Protein AF-A0A4S5CK44-F1 (afdb_monomer_lite)

Sequence (228 aa):
MVRRFVGKYRSWPLFVYGRSCSHSESSSRVWGRQYLRHASSCKPDPCAIAIQGGFQWKRGGVMDPRQIMLNRIDELVAKGDKMIINVWGSEDGLQNGFCYSVGLTSLGLPELFISGNADPRIQCALIESVAAMYQEKGVSLGIHEGLLANGLRMELVEVDCADHKIRNEYIILAMDYYQGHAIPGCIRLVQLRWPDTQGRLPDEPGYDMADKQDLLPSSAQTKSMQFH

Radius of gyration: 19.37 Å; chains: 1; bounding box: 61×55×42 Å

Organism: Aeromonas veronii (NCBI:txid654)

Secondary structure (DSSP, 8-state):
--------------------------------S-HHHHTTSPPPPS------S-----SS-PPPHHHHHHHHHHHHHTTT--EEEEEPPPTTSSS--EEEEESGGGGTS-EEEEESSS-HHHHHHHHHHHHHHHHHH----EEES-SSTT---EEEEEE-TT-HHIIIIISHHHHHHHHHTT--SPPPEEEEE---TTS--TTSTT--GGG---PPPBHHHHHHHS--

Foldseek 3Di:
DDDDDDDPDPDDPFWWWWDDDDDDDDDDDDDDDDDVPPPPPDDDDPDGDTPDPDDDDDDDDDDDPLVVVLVVQVVQLVVVHWTKGWAPADPVNPGWIKIKIANVVSVVHAIEIETFDPDVVVRVLLSVLQSVCCVVPNDDFAWDFPSDVVGWIKGKFKADLVDPCCCVPPCVSNNVSCVVVVVDDRGTYIYIFGADPVNHTQPGPPGDCNRDGDDGHGPVVVVVPVPD

pLDDT: mean 72.71, std 27.29, range [22.16, 98.25]

Structure (mmCIF, N/CA/C/O backbone):
data_AF-A0A4S5CK44-F1
#
_entry.id   AF-A0A4S5CK44-F1
#
loop_
_atom_site.group_PDB
_atom_site.id
_atom_site.type_symbol
_atom_site.label_atom_id
_atom_site.label_alt_id
_atom_site.label_comp_id
_atom_site.label_asym_id
_atom_site.label_entity_id
_atom_site.label_seq_id
_atom_site.pdbx_PDB_ins_code
_atom_site.Cartn_x
_atom_site.Cartn_y
_atom_site.Cartn_z
_atom_site.occupancy
_atom_site.B_iso_or_equiv
_atom_site.auth_seq_id
_atom_site.auth_comp_id
_atom_site.auth_asym_id
_atom_site.auth_atom_id
_atom_site.pdbx_PDB_model_num
ATOM 1 N N . MET A 1 1 ? 42.569 -14.661 9.998 1.00 31.94 1 MET A N 1
ATOM 2 C CA . MET A 1 1 ? 41.797 -15.250 8.882 1.00 31.94 1 MET A CA 1
ATOM 3 C C . MET A 1 1 ? 40.432 -14.561 8.849 1.00 31.94 1 MET A C 1
ATOM 5 O O . MET A 1 1 ? 39.544 -14.947 9.590 1.00 31.94 1 MET A O 1
ATOM 9 N N . VAL A 1 2 ? 40.304 -13.460 8.099 1.00 23.33 2 VAL A N 1
ATOM 10 C CA . VAL A 1 2 ? 39.085 -12.628 8.049 1.00 23.33 2 VAL A CA 1
ATOM 11 C C . VAL A 1 2 ? 38.330 -12.973 6.769 1.00 23.33 2 VAL A C 1
ATOM 13 O O . VAL A 1 2 ? 38.835 -12.739 5.672 1.00 23.33 2 VAL A O 1
ATOM 16 N N . ARG A 1 3 ? 37.144 -13.578 6.896 1.00 22.16 3 ARG A N 1
ATOM 17 C CA . ARG A 1 3 ? 36.259 -13.858 5.758 1.00 22.16 3 ARG A CA 1
ATOM 18 C C . ARG A 1 3 ? 35.525 -12.572 5.370 1.00 22.16 3 ARG A C 1
ATOM 20 O O . ARG A 1 3 ? 34.730 -12.055 6.146 1.00 22.16 3 ARG A O 1
ATOM 27 N N . ARG A 1 4 ? 35.793 -12.066 4.162 1.00 23.86 4 ARG A N 1
ATOM 28 C CA . ARG A 1 4 ? 34.976 -11.043 3.492 1.00 23.86 4 ARG A CA 1
ATOM 29 C C . ARG A 1 4 ? 33.651 -11.676 3.060 1.00 23.86 4 ARG A C 1
ATOM 31 O O . ARG A 1 4 ? 33.656 -12.553 2.201 1.00 23.86 4 ARG A O 1
ATOM 38 N N . PHE A 1 5 ? 32.534 -11.209 3.611 1.00 23.73 5 PHE A N 1
ATOM 39 C CA . PHE A 1 5 ? 31.218 -11.390 2.998 1.00 23.73 5 PHE A CA 1
ATOM 40 C C . PHE A 1 5 ? 31.026 -10.291 1.949 1.00 23.73 5 PHE A C 1
ATOM 42 O O . PHE A 1 5 ? 30.937 -9.113 2.282 1.00 23.73 5 PHE A O 1
ATOM 49 N N . VAL A 1 6 ? 31.006 -10.675 0.673 1.00 26.47 6 VAL A N 1
ATOM 50 C CA . VAL A 1 6 ? 30.628 -9.796 -0.440 1.00 26.47 6 VAL A CA 1
ATOM 51 C C . VAL A 1 6 ? 29.166 -10.092 -0.758 1.00 26.47 6 VAL A C 1
ATOM 53 O O . VAL A 1 6 ? 28.861 -10.988 -1.541 1.00 26.47 6 VAL A O 1
ATOM 56 N N . GLY A 1 7 ? 28.253 -9.376 -0.103 1.00 24.98 7 GLY A N 1
ATOM 57 C CA . GLY A 1 7 ? 26.842 -9.356 -0.482 1.00 24.98 7 GLY A CA 1
ATOM 58 C C . GLY A 1 7 ? 26.646 -8.389 -1.645 1.00 24.98 7 GLY A C 1
ATOM 59 O O . GLY A 1 7 ? 26.825 -7.184 -1.482 1.00 24.98 7 GLY A O 1
ATOM 60 N N . LYS A 1 8 ? 26.307 -8.906 -2.829 1.00 24.98 8 LYS A N 1
ATOM 61 C CA . LYS A 1 8 ? 25.862 -8.094 -3.969 1.00 24.98 8 LYS A CA 1
ATOM 62 C C . LYS A 1 8 ? 24.446 -7.583 -3.681 1.00 24.98 8 LYS A C 1
ATOM 64 O O . LYS A 1 8 ? 23.480 -8.268 -3.997 1.00 24.98 8 LYS A O 1
ATOM 69 N N . TYR A 1 9 ? 24.316 -6.396 -3.097 1.00 28.52 9 TYR A N 1
ATOM 70 C CA . TYR A 1 9 ? 23.040 -5.680 -3.085 1.00 28.52 9 TYR A CA 1
ATOM 71 C C . TYR A 1 9 ? 22.796 -5.099 -4.481 1.00 28.52 9 TYR A C 1
ATOM 73 O O . TYR A 1 9 ? 23.584 -4.286 -4.965 1.00 28.52 9 TYR A O 1
ATOM 81 N N . ARG A 1 10 ? 21.726 -5.536 -5.154 1.00 29.06 10 ARG A N 1
ATOM 82 C CA . ARG A 1 10 ? 21.192 -4.828 -6.324 1.00 29.06 10 ARG A CA 1
ATOM 83 C C . ARG A 1 10 ? 20.523 -3.556 -5.803 1.00 29.06 10 ARG A C 1
ATOM 85 O O . ARG A 1 10 ? 19.447 -3.619 -5.223 1.00 29.06 10 ARG A O 1
ATOM 92 N N . SER A 1 11 ? 21.207 -2.425 -5.935 1.00 28.41 11 SER A N 1
ATOM 93 C CA . SER A 1 11 ? 20.671 -1.109 -5.598 1.00 28.41 11 SER A CA 1
ATOM 94 C C . SER A 1 11 ? 19.583 -0.733 -6.603 1.00 28.41 11 SER A C 1
ATOM 96 O O . SER A 1 11 ? 19.886 -0.483 -7.770 1.00 28.41 11 SER A O 1
ATOM 98 N N . TRP A 1 12 ? 18.334 -0.696 -6.154 1.00 29.41 12 TRP A N 1
ATOM 99 C CA . TRP A 1 12 ? 17.256 -0.035 -6.881 1.00 29.41 12 TRP A CA 1
ATOM 100 C C . TRP A 1 12 ? 17.442 1.480 -6.754 1.00 29.41 12 TRP A C 1
ATOM 102 O O . TRP A 1 12 ? 17.684 1.958 -5.641 1.00 29.41 12 TRP A O 1
ATOM 112 N N . PRO A 1 13 ? 17.352 2.260 -7.840 1.00 28.28 13 PRO A N 1
ATOM 113 C CA . PRO A 1 13 ? 17.244 3.700 -7.708 1.00 28.28 13 PRO A CA 1
ATOM 114 C C . PRO A 1 13 ? 15.860 4.023 -7.126 1.00 28.28 13 PRO A C 1
ATOM 116 O O . PRO A 1 13 ? 14.838 3.920 -7.798 1.00 28.28 13 PRO A O 1
ATOM 119 N N . LEU A 1 14 ? 15.827 4.358 -5.838 1.00 33.69 14 LEU A N 1
ATOM 120 C CA . LEU A 1 14 ? 14.619 4.793 -5.148 1.00 33.69 14 LEU A CA 1
ATOM 121 C C . LEU A 1 14 ? 14.358 6.266 -5.495 1.00 33.69 14 LEU A C 1
ATOM 123 O O . LEU A 1 14 ? 15.096 7.148 -5.061 1.00 33.69 14 LEU A O 1
ATOM 127 N N . PHE A 1 15 ? 13.305 6.527 -6.266 1.00 35.22 15 PHE A N 1
ATOM 128 C CA . PHE A 1 15 ? 12.840 7.878 -6.578 1.00 35.22 15 PHE A CA 1
ATOM 129 C C . PHE A 1 15 ? 11.583 8.184 -5.767 1.00 35.22 15 PHE A C 1
ATOM 131 O O . PHE A 1 15 ? 10.501 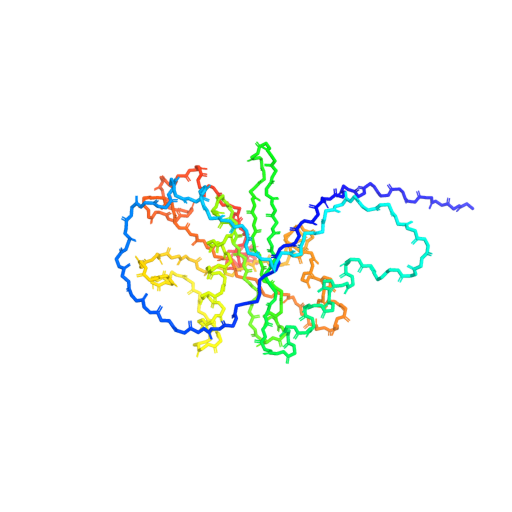7.717 -6.104 1.00 35.22 15 PHE A O 1
ATOM 138 N N . VAL A 1 16 ? 11.720 8.972 -4.702 1.00 36.28 16 VAL A N 1
ATOM 139 C CA . VAL A 1 16 ? 10.607 9.311 -3.804 1.00 36.28 16 VAL A CA 1
ATOM 140 C C . VAL A 1 16 ? 10.038 10.674 -4.164 1.00 36.28 16 VAL A C 1
ATOM 142 O O . VAL A 1 16 ? 10.758 11.658 -4.085 1.00 36.28 16 VAL A O 1
ATOM 145 N N . TYR A 1 17 ? 8.750 10.738 -4.498 1.00 34.56 17 TYR A N 1
ATOM 146 C CA . TYR A 1 17 ? 7.992 11.986 -4.610 1.00 34.56 17 TYR A CA 1
ATOM 147 C C . TYR A 1 17 ? 6.942 12.010 -3.498 1.00 34.56 17 TYR A C 1
ATOM 149 O O . TYR A 1 17 ? 6.021 11.202 -3.513 1.00 34.56 17 TYR A O 1
ATOM 157 N N . GLY A 1 18 ? 7.078 12.925 -2.536 1.00 30.38 18 GLY A N 1
ATOM 158 C CA . GLY A 1 18 ? 6.077 13.147 -1.490 1.00 30.38 18 GLY A CA 1
ATOM 159 C C . GLY A 1 18 ? 5.287 14.427 -1.750 1.00 30.38 18 GLY A C 1
ATOM 160 O O . GLY A 1 18 ? 5.876 15.459 -2.068 1.00 30.38 18 GLY A O 1
ATOM 161 N N . ARG A 1 19 ? 3.963 14.378 -1.586 1.00 31.08 19 ARG A N 1
ATOM 162 C CA . ARG A 1 19 ? 3.082 15.555 -1.564 1.00 31.08 19 ARG A CA 1
ATOM 163 C C . ARG A 1 19 ? 2.466 15.664 -0.171 1.00 31.08 19 ARG A C 1
ATOM 165 O O . ARG A 1 19 ? 2.019 14.661 0.361 1.00 31.08 19 ARG A O 1
ATOM 172 N N . SER A 1 20 ? 2.414 16.868 0.395 1.00 30.86 20 SER A N 1
ATOM 173 C CA . SER A 1 20 ? 1.499 17.190 1.496 1.00 30.86 20 SER A CA 1
ATOM 174 C C . SER A 1 20 ? 0.391 18.076 0.933 1.00 30.86 20 SER A C 1
ATOM 176 O O . SER A 1 20 ? 0.680 19.172 0.448 1.00 30.86 20 SER A O 1
ATOM 178 N N . CYS A 1 21 ? -0.858 17.617 0.951 1.00 29.75 21 CYS A N 1
ATOM 179 C CA . CYS A 1 21 ? -2.008 18.414 0.525 1.00 29.75 21 CYS A CA 1
ATOM 180 C C . CYS A 1 21 ? -2.749 18.961 1.751 1.00 29.75 21 CYS A C 1
ATOM 182 O O . CYS A 1 21 ? -3.529 18.248 2.372 1.00 29.75 21 CYS A O 1
ATOM 184 N N . SER A 1 22 ? -2.558 20.242 2.075 1.00 28.80 22 SER A N 1
ATOM 185 C CA . SER A 1 22 ? -3.484 20.964 2.955 1.00 28.80 22 SER A CA 1
ATOM 186 C C . SER A 1 22 ? -4.748 21.325 2.169 1.00 28.80 22 SER A C 1
ATOM 188 O O . SER A 1 22 ? -4.653 21.901 1.085 1.00 28.80 22 SER A O 1
ATOM 190 N N . HIS A 1 23 ? -5.917 20.965 2.699 1.00 28.42 23 HIS A N 1
ATOM 191 C CA . HIS A 1 23 ? -7.220 21.216 2.082 1.00 28.42 23 HIS A CA 1
ATOM 192 C C . HIS A 1 23 ? -7.523 22.719 1.960 1.00 28.42 23 HIS A C 1
ATOM 194 O O . HIS A 1 23 ? -7.421 23.458 2.937 1.00 28.42 23 HIS A O 1
ATOM 200 N N . SER A 1 24 ? -8.003 23.143 0.790 1.00 27.22 24 SER A N 1
ATOM 201 C CA . SER A 1 24 ? -8.953 24.252 0.679 1.00 27.22 24 SER A CA 1
ATOM 202 C C . SER A 1 24 ? -10.023 23.907 -0.359 1.00 27.22 24 SER A C 1
ATOM 204 O O . SER A 1 24 ? -9.734 23.414 -1.450 1.00 27.22 24 SER A O 1
ATOM 206 N N . GLU A 1 25 ? -11.283 24.104 0.027 1.00 29.69 25 GLU A N 1
ATOM 207 C CA . GLU A 1 25 ? -12.463 23.910 -0.811 1.00 29.69 25 GLU A CA 1
ATOM 208 C C . GLU A 1 25 ? -12.482 24.907 -1.978 1.00 29.69 25 GLU A C 1
ATOM 210 O O . GLU A 1 25 ? -12.246 26.099 -1.788 1.00 29.69 25 GLU A O 1
ATOM 215 N N . SER A 1 26 ? -12.854 24.452 -3.178 1.00 26.25 26 SER A N 1
ATOM 216 C CA . SER A 1 26 ? -13.992 25.024 -3.920 1.00 26.25 26 SER A CA 1
ATOM 217 C C . SER A 1 26 ? -14.145 24.457 -5.337 1.00 26.25 26 SER A C 1
ATOM 219 O O . SER A 1 26 ? -13.198 24.274 -6.095 1.00 26.25 26 SER A O 1
ATOM 221 N N . SER A 1 27 ? -15.419 24.331 -5.708 1.00 24.95 27 SER A N 1
ATOM 222 C CA . SER A 1 27 ? -15.998 24.320 -7.056 1.00 24.95 27 SER A CA 1
ATOM 223 C C . SER A 1 27 ? -16.038 23.008 -7.857 1.00 24.95 27 SER A C 1
ATOM 225 O O . SER A 1 27 ? -15.099 22.529 -8.485 1.00 24.95 27 SER A O 1
ATOM 227 N N . SER A 1 28 ? -17.267 22.503 -7.877 1.00 27.45 28 SER A N 1
ATOM 228 C CA . SER A 1 28 ? -17.916 21.648 -8.858 1.00 27.45 28 SER A CA 1
ATOM 229 C C . SER A 1 28 ? -17.731 22.102 -10.315 1.00 27.45 28 SER A C 1
ATOM 231 O O . SER A 1 28 ? -17.872 23.285 -10.619 1.00 27.45 28 SER A O 1
ATOM 233 N N . ARG A 1 29 ? -17.535 21.132 -11.228 1.00 23.83 29 ARG A N 1
ATOM 234 C CA . ARG A 1 29 ? -18.224 20.999 -12.536 1.00 23.83 29 ARG A CA 1
ATOM 235 C C . ARG A 1 29 ? -17.689 19.799 -13.338 1.00 23.83 29 ARG A C 1
ATOM 237 O O . ARG A 1 29 ? -16.515 19.739 -13.665 1.00 23.83 29 ARG A O 1
ATOM 244 N N . VAL A 1 30 ? -18.611 18.877 -13.637 1.00 35.31 30 VAL A N 1
ATOM 245 C CA . VAL A 1 30 ? -18.757 18.017 -14.833 1.00 35.31 30 VAL A CA 1
ATOM 246 C C . VAL A 1 30 ? -17.490 17.692 -15.633 1.00 35.31 30 VAL A C 1
ATOM 248 O O . VAL A 1 30 ? -17.192 18.452 -16.539 1.00 35.31 30 VAL A O 1
ATOM 251 N N . TRP A 1 31 ? -16.860 16.521 -15.448 1.00 27.03 31 TRP A N 1
ATOM 252 C CA . TRP A 1 31 ? -15.963 15.949 -16.474 1.00 27.03 31 TRP A CA 1
ATOM 253 C C . TRP A 1 31 ? -15.916 14.414 -16.432 1.00 27.03 31 TRP A C 1
ATOM 255 O O . TRP A 1 31 ? -15.308 13.813 -15.553 1.00 27.03 31 TRP A O 1
ATOM 265 N N . GLY A 1 32 ? -16.535 13.783 -17.433 1.00 25.67 32 GLY A N 1
ATOM 266 C CA . GLY A 1 32 ? -16.326 12.384 -17.802 1.00 25.67 32 GLY A CA 1
ATOM 267 C C . GLY A 1 32 ? -15.707 12.291 -19.203 1.00 25.67 32 GLY A C 1
ATOM 268 O O . GLY A 1 32 ? -16.073 13.062 -20.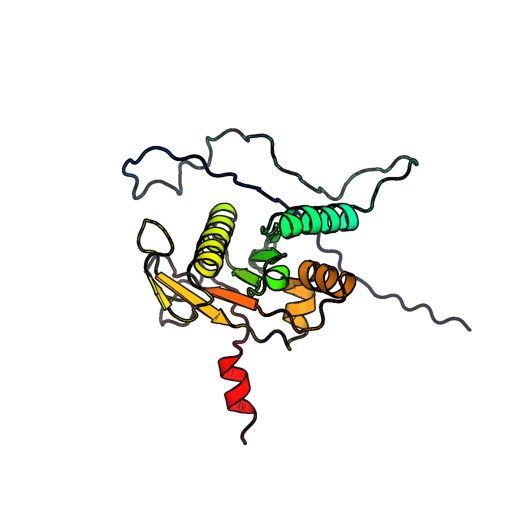085 1.00 25.67 32 GLY A O 1
ATOM 269 N N . ARG A 1 33 ? -14.811 11.308 -19.396 1.00 28.69 33 ARG A N 1
ATOM 270 C CA . ARG A 1 33 ? -14.219 10.807 -20.668 1.00 28.69 33 ARG A CA 1
ATOM 271 C C . ARG A 1 33 ? -12.977 11.473 -21.297 1.00 28.69 33 ARG A C 1
ATOM 273 O O . ARG A 1 33 ? -12.598 11.039 -22.379 1.00 28.69 33 ARG A O 1
ATOM 280 N N . GLN A 1 34 ? -12.265 12.413 -20.667 1.00 28.61 34 GLN A N 1
ATOM 281 C CA . GLN A 1 34 ? -11.152 13.111 -21.363 1.00 28.61 34 GLN A CA 1
ATOM 282 C C . GLN A 1 34 ? -9.749 13.063 -20.728 1.00 28.61 34 GLN A C 1
ATOM 284 O O . GLN A 1 34 ? -8.848 13.753 -21.205 1.00 28.61 34 GLN A O 1
ATOM 289 N N . TYR A 1 35 ? -9.499 12.226 -19.716 1.00 35.12 35 TYR A N 1
ATOM 290 C CA . TYR A 1 35 ? -8.221 12.290 -18.988 1.00 35.12 35 TYR A CA 1
ATOM 291 C C . TYR A 1 35 ? -7.010 11.668 -19.708 1.00 35.12 35 TYR A C 1
ATOM 293 O O . TYR A 1 35 ? -5.890 12.134 -19.518 1.00 35.12 35 TYR A O 1
ATOM 301 N N . LEU A 1 36 ? -7.202 10.704 -20.615 1.00 33.19 36 LEU A N 1
ATOM 302 C CA . LEU A 1 36 ? -6.075 10.022 -21.277 1.00 33.19 36 LEU A CA 1
ATOM 303 C C . LEU A 1 36 ? -5.367 10.851 -22.371 1.00 33.19 36 LEU A C 1
ATOM 305 O O . LEU A 1 36 ? -4.363 10.401 -22.909 1.00 33.19 36 LEU A O 1
ATOM 309 N N . ARG A 1 37 ? -5.848 12.059 -22.718 1.00 29.53 37 ARG A N 1
ATOM 310 C CA . ARG A 1 37 ? -5.217 12.905 -23.761 1.00 29.53 37 ARG A CA 1
ATOM 311 C C . ARG A 1 37 ? -4.825 14.320 -23.327 1.00 29.53 37 ARG A C 1
ATOM 313 O O . ARG A 1 37 ? -4.183 15.006 -24.111 1.00 29.53 37 ARG A O 1
ATOM 320 N N . HIS A 1 38 ? -5.190 14.768 -22.124 1.00 26.44 38 HIS A N 1
ATOM 321 C CA . HIS A 1 38 ? -4.972 16.160 -21.685 1.00 26.44 38 HIS A CA 1
ATOM 322 C C . HIS A 1 38 ? -3.872 16.340 -20.624 1.00 26.44 38 HIS A C 1
ATOM 324 O O . HIS A 1 38 ? -3.555 17.466 -20.254 1.00 26.44 38 HIS A O 1
ATOM 330 N N . ALA A 1 39 ? -3.242 15.259 -20.153 1.00 33.91 39 ALA A N 1
ATOM 331 C CA . ALA A 1 39 ? -2.189 15.338 -19.135 1.00 33.91 39 ALA A CA 1
ATOM 332 C C . ALA A 1 39 ? -0.842 15.902 -19.647 1.00 33.91 39 ALA A C 1
ATOM 334 O O . ALA A 1 39 ? 0.078 16.085 -18.856 1.00 33.91 39 ALA A O 1
ATOM 335 N N . SER A 1 40 ? -0.717 16.203 -20.944 1.00 32.03 40 SER A N 1
ATOM 336 C CA . SER A 1 40 ? 0.509 16.692 -21.590 1.00 32.03 40 SER A CA 1
ATOM 337 C C . SER A 1 40 ? 0.685 18.220 -21.581 1.00 32.03 40 SER A C 1
ATOM 339 O O . SER A 1 40 ? 1.705 18.699 -22.069 1.00 32.03 40 SER A O 1
ATOM 341 N N . SER A 1 41 ? -0.256 19.002 -21.029 1.00 28.52 41 SER A N 1
ATOM 342 C CA . SER A 1 41 ? -0.210 20.477 -21.111 1.00 28.52 41 SER A CA 1
ATOM 343 C C . SER A 1 41 ? -0.150 21.238 -19.779 1.00 28.52 41 SER A C 1
ATOM 345 O O . SER A 1 41 ? -0.172 22.469 -19.793 1.00 28.52 41 SER A O 1
ATOM 347 N N . CYS A 1 42 ? -0.049 20.570 -18.627 1.00 29.38 42 CYS A N 1
ATOM 348 C CA . CYS A 1 42 ? 0.090 21.261 -17.339 1.00 29.38 42 CYS A CA 1
ATOM 349 C C . CYS A 1 42 ? 1.570 21.411 -16.954 1.00 29.38 42 CYS A C 1
ATOM 351 O O . CYS A 1 42 ? 2.283 20.423 -16.789 1.00 29.38 42 CYS A O 1
ATOM 353 N N . LYS A 1 43 ? 2.027 22.664 -16.825 1.00 31.00 43 LYS A N 1
ATOM 354 C CA . LYS A 1 43 ? 3.372 23.019 -16.343 1.00 31.00 43 LYS A CA 1
ATOM 355 C C . LYS A 1 43 ? 3.600 22.491 -14.913 1.00 31.00 43 LYS A C 1
ATOM 357 O O . LYS A 1 43 ? 2.643 22.453 -14.1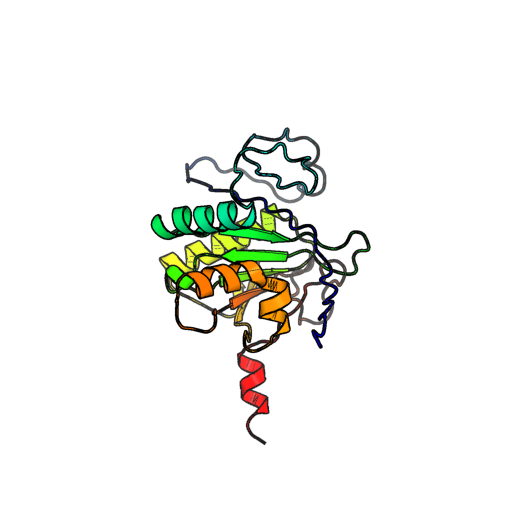41 1.00 31.00 43 LYS A O 1
ATOM 362 N N . PRO A 1 44 ? 4.839 22.115 -14.546 1.00 34.03 44 PRO A N 1
ATOM 363 C CA . PRO A 1 44 ? 5.140 21.593 -13.217 1.00 34.03 44 PRO A CA 1
ATOM 364 C C . PRO A 1 44 ? 5.092 22.708 -12.162 1.00 34.03 44 PRO A C 1
ATOM 366 O O . PRO A 1 44 ? 5.810 23.700 -12.280 1.00 34.03 44 PRO A O 1
ATOM 369 N N . ASP A 1 45 ? 4.267 22.523 -11.128 1.00 28.59 45 ASP A N 1
ATOM 370 C CA . ASP A 1 45 ? 4.303 23.318 -9.893 1.00 28.59 45 ASP A CA 1
ATOM 371 C C . ASP A 1 45 ? 5.433 22.822 -8.961 1.00 28.59 45 ASP A C 1
ATOM 373 O O . ASP A 1 45 ? 5.699 21.615 -8.895 1.00 28.59 45 ASP A O 1
ATOM 377 N N . PRO A 1 46 ? 6.117 23.713 -8.218 1.00 32.34 46 PRO A N 1
ATOM 378 C CA . PRO A 1 46 ? 7.395 23.414 -7.584 1.00 32.34 46 PRO A CA 1
ATOM 379 C C . PRO A 1 46 ? 7.216 22.894 -6.149 1.00 32.34 46 PRO A C 1
ATOM 381 O O . PRO A 1 46 ? 7.407 23.636 -5.195 1.00 32.34 46 PRO A O 1
ATOM 384 N N . CYS A 1 47 ? 6.874 21.618 -5.969 1.00 26.02 47 CYS A N 1
ATOM 385 C CA . CYS A 1 47 ? 7.043 20.911 -4.683 1.00 26.02 47 CYS A CA 1
ATOM 386 C C . CYS A 1 47 ? 7.323 19.415 -4.902 1.00 26.02 47 CYS A C 1
ATOM 388 O O . CYS A 1 47 ? 6.680 18.541 -4.329 1.00 26.02 47 CYS A O 1
ATOM 390 N N . ALA A 1 48 ? 8.291 19.127 -5.768 1.00 27.86 48 ALA A N 1
ATOM 391 C CA . ALA A 1 48 ? 8.833 17.794 -5.975 1.00 27.86 48 ALA A CA 1
ATOM 392 C C . ALA A 1 48 ? 10.242 17.726 -5.376 1.00 27.86 48 ALA A C 1
ATOM 394 O O . ALA A 1 48 ? 11.134 18.449 -5.818 1.00 27.86 48 ALA A O 1
ATOM 395 N N . ILE A 1 49 ? 10.462 16.847 -4.399 1.00 35.06 49 ILE A N 1
ATOM 396 C CA . ILE A 1 49 ? 11.818 16.407 -4.066 1.00 35.06 49 ILE A CA 1
ATOM 397 C C . ILE A 1 49 ? 12.101 15.238 -5.003 1.00 35.06 49 ILE A C 1
ATOM 399 O O . ILE A 1 49 ? 11.506 14.185 -4.855 1.00 35.06 49 ILE A O 1
ATOM 403 N N . ALA A 1 50 ? 12.963 15.435 -5.995 1.00 31.73 50 ALA A N 1
ATOM 404 C CA . ALA A 1 50 ? 13.505 14.346 -6.795 1.00 31.73 50 ALA A CA 1
ATOM 405 C C . ALA A 1 50 ? 14.869 13.972 -6.204 1.00 31.73 50 ALA A C 1
ATOM 407 O O . ALA A 1 50 ? 15.815 14.752 -6.299 1.00 31.73 50 ALA A O 1
ATOM 408 N N . ILE A 1 51 ? 14.995 12.793 -5.589 1.00 37.03 51 ILE A N 1
ATOM 409 C CA . ILE A 1 51 ? 16.314 12.256 -5.224 1.00 37.03 51 ILE A CA 1
ATOM 410 C C . ILE A 1 51 ? 16.832 11.484 -6.438 1.00 37.03 51 ILE A C 1
ATOM 412 O O . ILE A 1 51 ? 16.665 10.275 -6.555 1.00 37.03 51 ILE A O 1
ATOM 416 N N . GLN A 1 52 ? 17.415 12.209 -7.392 1.00 31.66 52 GLN A N 1
ATOM 417 C CA . GLN A 1 52 ? 18.094 11.604 -8.532 1.00 31.66 52 GLN A CA 1
ATOM 418 C C . GLN A 1 52 ? 19.482 11.141 -8.075 1.00 31.66 52 GLN A C 1
ATOM 420 O O . GLN A 1 52 ? 20.305 11.945 -7.634 1.00 31.66 52 GLN A O 1
ATOM 425 N N . GLY A 1 53 ? 19.725 9.828 -8.137 1.00 30.50 53 GLY A N 1
ATOM 426 C CA . GLY A 1 53 ? 21.014 9.210 -7.827 1.00 30.50 53 GLY A CA 1
ATOM 427 C C . GLY A 1 53 ? 22.101 9.701 -8.781 1.00 30.50 53 GLY A C 1
ATOM 428 O O . GLY A 1 53 ? 22.341 9.100 -9.821 1.00 30.50 53 GLY A O 1
ATOM 429 N N . GLY A 1 54 ? 22.733 10.822 -8.441 1.00 29.36 54 GLY A N 1
ATOM 430 C CA . GLY A 1 54 ? 23.726 11.466 -9.292 1.00 29.36 54 GLY A CA 1
ATOM 431 C C . GLY A 1 54 ? 24.167 12.831 -8.778 1.00 29.36 54 GLY A C 1
ATOM 432 O O . GLY A 1 54 ? 24.132 13.798 -9.526 1.00 29.36 54 GLY A O 1
ATOM 433 N N . PHE A 1 55 ? 24.592 12.932 -7.516 1.00 33.25 55 PHE A N 1
ATOM 434 C CA . PHE A 1 55 ? 25.305 14.117 -7.030 1.00 33.25 55 PHE A CA 1
ATOM 435 C C . PHE A 1 55 ? 26.758 13.759 -6.712 1.00 33.25 55 PHE A C 1
ATOM 437 O O . PHE A 1 55 ? 27.034 12.843 -5.942 1.00 33.25 55 PHE A O 1
ATOM 444 N N . GLN A 1 56 ? 27.706 14.473 -7.327 1.00 33.38 56 GLN A N 1
ATOM 445 C CA . GLN A 1 56 ? 29.102 14.464 -6.894 1.00 33.38 56 GLN A CA 1
ATOM 446 C C . GLN A 1 56 ? 29.222 15.308 -5.619 1.00 33.38 56 GLN A C 1
ATOM 448 O O . GLN A 1 56 ? 29.048 16.526 -5.640 1.00 33.38 56 GLN A O 1
ATOM 453 N N . TRP A 1 57 ? 29.508 14.647 -4.498 1.00 43.38 57 TRP A N 1
ATOM 454 C CA . TRP A 1 57 ? 29.526 15.246 -3.164 1.00 43.38 57 TRP A CA 1
ATOM 455 C C . TRP A 1 57 ? 30.879 15.911 -2.860 1.00 43.38 57 TRP A C 1
ATOM 457 O O . TRP A 1 57 ? 31.911 15.239 -2.792 1.00 43.38 57 TRP A O 1
ATOM 467 N N . LYS A 1 58 ? 30.892 17.233 -2.635 1.00 35.50 58 LYS A N 1
ATOM 468 C CA . LYS A 1 58 ? 32.038 17.929 -2.019 1.00 35.50 58 LYS A CA 1
ATOM 469 C C . LYS A 1 58 ? 31.951 17.819 -0.492 1.00 35.50 58 LYS A C 1
ATOM 471 O O . LYS A 1 58 ? 30.882 17.967 0.085 1.00 35.50 58 LYS A O 1
ATOM 476 N N . ARG A 1 59 ? 33.097 17.551 0.147 1.00 41.19 59 ARG A N 1
ATOM 477 C CA . ARG A 1 59 ? 33.268 17.362 1.599 1.00 41.19 59 ARG A CA 1
ATOM 478 C C . ARG A 1 59 ? 32.733 18.556 2.408 1.00 41.19 59 ARG A C 1
ATOM 480 O O . ARG A 1 59 ? 33.387 19.589 2.485 1.00 41.19 59 ARG A O 1
ATOM 487 N N . GLY A 1 60 ? 31.590 18.358 3.049 1.00 43.62 60 GLY A N 1
ATOM 488 C CA . GLY A 1 60 ? 30.998 19.197 4.093 1.00 43.62 60 GLY A CA 1
ATOM 489 C C . GLY A 1 60 ? 29.690 18.525 4.499 1.00 43.62 60 GLY A C 1
ATOM 490 O O . GLY A 1 60 ? 28.849 18.336 3.633 1.00 43.62 60 GLY A O 1
ATOM 491 N N . GLY A 1 61 ? 29.591 18.034 5.739 1.00 58.16 61 GLY A N 1
ATOM 492 C CA . GLY A 1 61 ? 28.650 16.983 6.161 1.00 58.16 61 GLY A CA 1
ATOM 493 C C . GLY A 1 61 ? 27.227 17.132 5.620 1.00 58.16 61 GLY A C 1
ATOM 494 O O . GLY A 1 61 ? 26.487 18.006 6.058 1.00 58.16 61 GLY A O 1
ATOM 495 N N . VAL A 1 62 ? 26.850 16.259 4.684 1.00 57.47 62 VAL A N 1
ATOM 496 C CA . VAL A 1 62 ? 25.481 16.170 4.175 1.00 57.47 62 VAL A CA 1
ATOM 497 C C . VAL A 1 62 ? 24.798 14.998 4.862 1.00 57.47 62 VAL A C 1
ATOM 499 O O . VAL A 1 62 ? 25.353 13.902 4.926 1.00 57.47 62 VAL A O 1
ATOM 502 N N . MET A 1 63 ? 23.614 15.262 5.412 1.00 66.25 63 MET A N 1
ATOM 503 C CA . MET A 1 63 ? 22.737 14.250 5.986 1.00 66.25 63 MET A CA 1
ATOM 504 C C . MET A 1 63 ? 22.409 13.190 4.924 1.00 66.25 63 MET A C 1
ATOM 506 O O . MET A 1 63 ? 22.115 13.528 3.777 1.00 66.25 63 MET A O 1
ATOM 510 N N . ASP A 1 64 ? 22.489 11.916 5.310 1.00 84.94 64 ASP A N 1
ATOM 511 C CA . ASP A 1 64 ? 22.129 10.774 4.467 1.00 84.94 64 ASP A CA 1
ATOM 512 C C . ASP A 1 64 ? 20.707 10.971 3.893 1.00 84.94 64 ASP A C 1
ATOM 514 O O . ASP A 1 64 ? 19.784 11.214 4.676 1.00 84.94 64 ASP A O 1
ATOM 518 N N . PRO A 1 65 ? 20.485 10.882 2.563 1.00 82.00 65 PRO A N 1
ATOM 519 C CA . PRO A 1 65 ? 19.155 10.996 1.960 1.00 82.00 65 PRO A CA 1
ATOM 520 C C . PRO A 1 65 ? 18.103 10.096 2.612 1.00 82.00 65 PRO A C 1
ATOM 522 O O . PRO A 1 65 ? 16.942 10.486 2.735 1.00 82.00 65 PRO A O 1
ATOM 525 N N . ARG A 1 66 ? 18.511 8.913 3.084 1.00 84.06 66 ARG A N 1
ATOM 526 C CA . ARG A 1 66 ? 17.638 8.028 3.858 1.00 84.06 66 ARG A CA 1
ATOM 527 C C . ARG A 1 66 ? 17.209 8.679 5.171 1.00 84.06 66 ARG A C 1
ATOM 529 O O . ARG A 1 66 ? 16.021 8.695 5.470 1.00 84.06 66 ARG A O 1
ATOM 536 N N . GLN A 1 67 ? 18.140 9.275 5.912 1.00 86.94 67 GLN A N 1
ATOM 537 C CA . GLN A 1 67 ? 17.834 10.001 7.145 1.00 86.94 67 GLN A CA 1
ATOM 538 C C . GLN A 1 67 ? 16.927 11.214 6.896 1.00 86.94 67 GLN A C 1
ATOM 540 O O . GLN A 1 67 ? 16.029 11.464 7.692 1.00 86.94 67 GLN A O 1
ATOM 545 N N . ILE A 1 68 ? 17.105 11.932 5.780 1.00 89.44 68 ILE A N 1
ATOM 546 C CA . ILE A 1 68 ? 16.210 13.038 5.397 1.00 89.44 68 ILE A CA 1
ATOM 547 C C . ILE A 1 68 ? 14.767 12.536 5.244 1.00 89.44 68 ILE A C 1
ATOM 549 O O . ILE A 1 68 ? 13.841 13.174 5.743 1.00 89.44 68 ILE A O 1
ATOM 553 N N . MET A 1 69 ? 14.565 11.385 4.594 1.00 89.94 69 MET A N 1
ATOM 554 C CA . MET A 1 69 ? 13.231 10.790 4.456 1.00 89.94 69 MET A CA 1
ATOM 555 C C . MET A 1 69 ? 12.656 10.337 5.798 1.00 89.94 69 MET A C 1
ATOM 557 O O . MET A 1 69 ? 11.495 10.620 6.071 1.00 89.94 69 MET A O 1
ATOM 561 N N . LEU A 1 70 ? 13.456 9.685 6.647 1.00 91.62 70 LEU A N 1
ATOM 562 C CA . LEU A 1 70 ? 13.006 9.252 7.976 1.00 91.62 70 LEU A CA 1
ATOM 563 C C . LEU A 1 70 ? 12.565 10.444 8.836 1.00 91.62 70 LEU A C 1
ATOM 565 O O . LEU A 1 70 ? 11.456 10.429 9.361 1.00 91.62 70 LEU A O 1
ATOM 569 N N . ASN A 1 71 ? 13.356 11.521 8.864 1.00 92.00 71 ASN A N 1
ATOM 570 C CA . ASN A 1 71 ? 12.991 12.753 9.567 1.00 92.00 71 ASN A CA 1
ATOM 571 C C . ASN A 1 71 ? 11.691 13.356 9.016 1.00 92.00 71 ASN A C 1
ATOM 573 O O . ASN A 1 71 ? 10.881 13.898 9.764 1.00 92.00 71 ASN A O 1
ATOM 577 N N . ARG A 1 72 ? 11.468 13.266 7.699 1.00 93.31 72 ARG A N 1
ATOM 578 C CA . ARG A 1 72 ? 10.230 13.758 7.094 1.00 93.31 72 ARG A CA 1
ATOM 579 C C . ARG A 1 72 ? 9.016 12.926 7.507 1.00 93.31 72 ARG A C 1
ATOM 581 O O . ARG A 1 72 ? 7.946 13.498 7.706 1.00 93.31 72 ARG A O 1
ATOM 588 N N . ILE A 1 73 ? 9.168 11.609 7.629 1.00 94.81 73 ILE A N 1
ATOM 589 C CA . ILE A 1 73 ? 8.105 10.744 8.149 1.00 94.81 73 ILE A CA 1
ATOM 590 C C . ILE A 1 73 ? 7.783 11.155 9.591 1.00 94.81 73 ILE A C 1
ATOM 592 O O . ILE A 1 73 ? 6.611 11.355 9.895 1.00 94.81 73 ILE A O 1
ATOM 596 N N . ASP A 1 74 ? 8.792 11.402 10.434 1.00 94.94 74 ASP A N 1
ATOM 597 C CA . ASP A 1 74 ? 8.584 11.873 11.813 1.00 94.94 74 ASP A CA 1
ATOM 598 C C . ASP A 1 74 ? 7.803 13.187 11.881 1.00 94.94 74 ASP A C 1
ATOM 600 O O . ASP A 1 74 ? 6.845 13.309 12.646 1.00 94.94 74 ASP A O 1
ATOM 604 N N . GLU A 1 75 ? 8.162 14.167 11.048 1.00 96.19 75 GLU A N 1
ATOM 605 C CA . GLU A 1 75 ? 7.450 15.446 10.975 1.00 96.19 75 GLU A CA 1
ATOM 606 C C . GLU A 1 75 ? 5.972 15.297 10.590 1.00 96.19 75 GLU A C 1
ATOM 608 O O . GLU A 1 75 ? 5.145 16.102 11.029 1.00 96.19 75 GLU A O 1
ATOM 613 N N . LEU A 1 76 ? 5.646 14.335 9.722 1.00 95.81 76 LEU A N 1
ATOM 614 C CA . LEU A 1 76 ? 4.277 14.074 9.272 1.00 95.81 76 LEU A CA 1
ATOM 615 C C . LEU A 1 76 ? 3.495 13.306 10.339 1.00 95.81 76 LEU A C 1
ATOM 617 O O . LEU A 1 76 ? 2.405 13.733 10.715 1.00 95.81 76 LEU A O 1
ATOM 621 N N . VAL A 1 77 ? 4.085 12.254 10.905 1.00 94.62 77 VAL A N 1
ATOM 622 C CA . VAL A 1 77 ? 3.483 11.460 11.985 1.00 94.62 77 VAL A CA 1
ATOM 623 C C . VAL A 1 77 ? 3.177 12.331 13.203 1.00 94.62 77 VAL A C 1
ATOM 625 O O . VAL A 1 77 ? 2.080 12.250 13.753 1.00 94.62 77 VAL A O 1
ATOM 628 N N . ALA A 1 78 ? 4.085 13.237 13.580 1.00 95.19 78 ALA A N 1
ATOM 629 C CA . ALA A 1 78 ? 3.864 14.185 14.675 1.00 95.19 78 ALA A CA 1
ATOM 630 C C . ALA A 1 78 ? 2.659 15.120 14.448 1.00 95.19 78 ALA A C 1
ATOM 632 O O . ALA A 1 78 ? 2.118 15.676 15.403 1.00 95.19 78 ALA A O 1
ATOM 633 N N . LYS A 1 79 ? 2.225 15.295 13.194 1.00 96.50 79 LYS A N 1
ATOM 634 C CA . LYS A 1 79 ? 1.047 16.088 12.807 1.00 96.50 79 LYS A CA 1
ATOM 635 C C . LYS A 1 79 ? -0.211 15.237 12.613 1.00 96.50 79 LYS A C 1
ATOM 637 O O . LYS A 1 79 ? -1.229 15.775 12.189 1.00 96.50 79 LYS A O 1
ATOM 642 N N . GLY A 1 80 ? -0.156 13.938 12.911 1.00 94.44 80 GLY A N 1
ATOM 643 C CA . GLY A 1 80 ? -1.256 13.010 12.647 1.00 94.44 80 GLY A CA 1
ATOM 644 C C . GLY A 1 80 ? -1.396 12.633 11.170 1.00 94.44 80 GLY A C 1
ATOM 645 O O . GLY A 1 80 ? -2.486 12.255 10.741 1.00 94.44 80 GLY A O 1
ATOM 646 N N . ASP A 1 81 ? -0.320 12.759 10.392 1.00 95.88 81 ASP A N 1
ATOM 647 C CA . ASP A 1 81 ? -0.292 12.499 8.952 1.00 95.88 81 ASP A CA 1
ATOM 648 C C . ASP A 1 81 ? 0.677 11.352 8.600 1.00 95.88 81 ASP A C 1
ATOM 650 O O . ASP A 1 81 ? 1.329 10.757 9.460 1.00 95.88 81 ASP A O 1
ATOM 654 N N . LYS A 1 82 ? 0.756 11.022 7.313 1.00 96.56 82 LYS A N 1
ATOM 655 C CA . LYS A 1 82 ? 1.553 9.936 6.740 1.00 96.56 82 LYS A CA 1
ATOM 656 C C . LYS A 1 82 ? 2.353 10.436 5.542 1.00 96.56 82 LYS A C 1
ATOM 658 O O . LYS A 1 82 ? 1.996 11.410 4.887 1.00 96.56 82 LYS A O 1
ATOM 663 N N . MET A 1 83 ? 3.415 9.722 5.204 1.00 96.88 83 MET A N 1
ATOM 664 C CA . MET A 1 83 ? 4.098 9.872 3.925 1.00 96.88 83 MET A CA 1
ATOM 665 C C . MET A 1 83 ? 3.559 8.839 2.934 1.00 96.88 83 MET A C 1
ATOM 667 O O . MET A 1 83 ? 3.367 7.687 3.304 1.00 96.88 83 MET A O 1
ATOM 671 N N . ILE A 1 84 ? 3.350 9.223 1.675 1.00 96.56 84 ILE A N 1
ATOM 672 C CA . ILE A 1 84 ? 3.094 8.276 0.581 1.00 96.56 84 ILE A CA 1
ATOM 673 C C . ILE A 1 84 ? 4.373 8.147 -0.242 1.00 96.56 84 ILE A C 1
ATOM 675 O O . ILE A 1 84 ? 4.965 9.150 -0.647 1.00 96.56 84 ILE A O 1
ATOM 679 N N . ILE A 1 85 ? 4.808 6.910 -0.452 1.00 94.81 85 ILE A N 1
ATOM 680 C CA . ILE A 1 85 ? 5.992 6.546 -1.218 1.00 94.81 85 ILE A CA 1
ATOM 681 C C . ILE A 1 85 ? 5.538 5.927 -2.528 1.00 94.81 85 ILE A C 1
ATOM 683 O O . ILE A 1 85 ? 4.787 4.955 -2.521 1.00 94.81 85 ILE A O 1
ATOM 687 N N . ASN A 1 86 ? 6.050 6.455 -3.636 1.00 92.81 86 ASN A N 1
ATOM 688 C CA . ASN A 1 86 ? 5.823 5.909 -4.966 1.00 92.81 86 ASN A CA 1
ATOM 689 C C . ASN A 1 86 ? 7.094 5.202 -5.430 1.00 92.81 86 ASN A C 1
ATOM 691 O O . ASN A 1 86 ? 8.186 5.768 -5.356 1.00 92.81 86 ASN A O 1
ATOM 695 N N . VAL A 1 87 ? 6.945 3.980 -5.920 1.00 91.12 87 VAL A N 1
ATOM 696 C CA . VAL A 1 87 ? 8.012 3.165 -6.492 1.00 91.12 87 VAL A CA 1
ATOM 697 C C . VAL A 1 87 ? 7.659 2.891 -7.944 1.00 91.12 87 VAL A C 1
ATOM 699 O O . VAL A 1 87 ? 6.578 2.398 -8.264 1.00 91.12 87 VAL A O 1
ATOM 702 N N . TRP A 1 88 ? 8.571 3.257 -8.835 1.00 88.56 88 TRP A N 1
ATOM 703 C CA . TRP A 1 88 ? 8.382 3.095 -10.269 1.00 88.56 88 TRP A CA 1
ATOM 704 C C . TRP A 1 88 ? 8.637 1.646 -10.675 1.00 88.56 88 TRP A C 1
ATOM 706 O O . TRP A 1 88 ? 9.565 1.011 -10.172 1.00 88.56 88 TRP A O 1
ATOM 716 N N . GLY A 1 89 ? 7.812 1.152 -11.596 1.00 86.31 89 GLY A N 1
ATOM 717 C CA . GLY A 1 89 ? 8.021 -0.141 -12.235 1.00 86.31 89 GLY A CA 1
ATOM 718 C C . GLY A 1 89 ? 9.265 -0.151 -13.124 1.00 86.31 89 GLY A C 1
ATOM 719 O O . GLY A 1 89 ? 9.890 0.885 -13.369 1.00 86.31 89 GLY A O 1
ATOM 720 N N . SER A 1 90 ? 9.627 -1.328 -13.623 1.00 83.25 90 SER A N 1
ATOM 721 C CA . SER A 1 90 ? 10.746 -1.466 -14.553 1.00 83.25 90 SER A CA 1
ATOM 722 C C . SER A 1 90 ? 10.371 -0.985 -15.961 1.00 83.25 90 SER A C 1
ATOM 724 O O . SER A 1 90 ? 9.231 -1.128 -16.399 1.00 83.25 90 SER A O 1
ATOM 726 N N . GLU A 1 91 ? 11.342 -0.433 -16.699 1.00 79.25 91 GLU A N 1
ATOM 727 C CA . GLU A 1 91 ? 11.126 0.075 -18.069 1.00 79.25 91 GLU A CA 1
ATOM 728 C C . GLU A 1 91 ? 10.658 -1.012 -19.050 1.00 79.25 91 GLU A C 1
ATOM 730 O O . GLU A 1 91 ? 9.968 -0.721 -20.023 1.00 79.25 91 GLU A O 1
ATOM 735 N N . ASP A 1 92 ? 11.016 -2.270 -18.788 1.00 81.56 92 ASP A N 1
ATOM 736 C CA . ASP A 1 92 ? 10.611 -3.436 -19.578 1.00 81.56 92 ASP A CA 1
ATOM 737 C C . ASP A 1 92 ? 9.193 -3.942 -19.249 1.00 81.56 92 ASP A C 1
ATOM 739 O O . ASP A 1 92 ? 8.733 -4.912 -19.854 1.00 81.56 92 ASP A O 1
ATOM 743 N N . GLY A 1 93 ? 8.497 -3.308 -18.297 1.00 74.75 93 GLY A N 1
ATOM 744 C CA . GLY A 1 93 ? 7.151 -3.685 -17.867 1.00 74.75 93 GLY A CA 1
ATOM 745 C C . GLY A 1 93 ? 7.077 -5.020 -17.120 1.00 74.75 93 GLY A C 1
ATOM 746 O O . GLY A 1 93 ? 5.980 -5.526 -16.884 1.00 74.75 93 GLY A O 1
ATOM 747 N N . LEU A 1 94 ? 8.217 -5.615 -16.747 1.00 77.38 94 LEU A N 1
ATOM 748 C CA . LEU A 1 94 ? 8.245 -6.870 -15.990 1.00 77.38 94 LEU A CA 1
ATOM 749 C C . LEU A 1 94 ? 7.852 -6.682 -14.522 1.00 77.38 94 LEU A C 1
ATOM 751 O O . LEU A 1 94 ? 7.394 -7.636 -13.888 1.00 77.38 94 LEU A O 1
ATOM 755 N N . GLN A 1 95 ? 8.035 -5.478 -13.982 1.00 81.06 95 GLN A N 1
ATOM 756 C CA . GLN A 1 95 ? 7.650 -5.112 -12.627 1.00 81.06 95 GLN A CA 1
ATOM 757 C C . GLN A 1 95 ? 6.727 -3.907 -12.648 1.00 81.06 95 GLN A C 1
ATOM 759 O O . GLN A 1 95 ? 7.065 -2.863 -13.206 1.00 81.06 95 GLN A O 1
ATOM 764 N N . ASN A 1 96 ? 5.578 -4.057 -12.000 1.00 88.44 96 ASN A N 1
ATOM 765 C CA . ASN A 1 96 ? 4.625 -2.976 -11.853 1.00 88.44 96 ASN A CA 1
ATOM 766 C C . ASN A 1 96 ? 5.145 -1.939 -10.856 1.00 88.44 96 ASN A C 1
ATOM 768 O O . ASN A 1 96 ? 5.794 -2.273 -9.863 1.00 88.44 96 ASN A O 1
ATOM 772 N N . GLY A 1 97 ? 4.805 -0.676 -11.104 1.00 91.19 97 GLY A N 1
ATOM 773 C CA . GLY A 1 97 ? 4.928 0.348 -10.076 1.00 91.19 97 GLY A CA 1
ATOM 774 C C . GLY A 1 97 ? 3.966 0.081 -8.920 1.00 91.19 97 GLY A C 1
ATOM 775 O O . GLY A 1 97 ? 2.966 -0.636 -9.054 1.00 91.19 97 GLY A O 1
ATOM 776 N N . PHE A 1 98 ? 4.270 0.666 -7.770 1.00 94.38 98 PHE A N 1
ATOM 777 C CA . PHE A 1 98 ? 3.397 0.614 -6.608 1.00 94.38 98 PHE A CA 1
ATOM 778 C C . PHE A 1 98 ? 3.554 1.854 -5.738 1.00 94.38 98 PHE A C 1
ATOM 780 O O . PHE A 1 98 ? 4.579 2.534 -5.763 1.00 94.38 98 PHE A O 1
ATOM 787 N N . CYS A 1 99 ? 2.533 2.127 -4.938 1.00 96.06 99 CYS A N 1
ATOM 788 C CA . CYS A 1 99 ? 2.540 3.173 -3.932 1.00 96.06 99 CYS A CA 1
ATOM 789 C C . CYS A 1 99 ? 2.176 2.580 -2.575 1.00 96.06 99 CYS A C 1
ATOM 791 O O . CYS A 1 99 ? 1.356 1.664 -2.491 1.00 96.06 99 CYS A O 1
ATOM 793 N N . TYR A 1 100 ? 2.759 3.107 -1.504 1.00 97.31 100 TYR A N 1
ATOM 794 C CA . TYR A 1 100 ? 2.390 2.714 -0.149 1.00 97.31 100 TYR A CA 1
ATOM 795 C C . TYR A 1 100 ? 2.547 3.853 0.848 1.00 97.31 100 TYR A C 1
ATOM 797 O O . TYR A 1 100 ? 3.303 4.796 0.613 1.00 97.31 100 TYR A O 1
ATOM 805 N N . SER A 1 101 ? 1.820 3.778 1.957 1.00 97.94 101 SER A N 1
ATOM 806 C CA . SER A 1 101 ? 1.959 4.731 3.054 1.00 97.94 101 SER A CA 1
ATOM 807 C C . SER A 1 101 ? 3.043 4.315 4.052 1.00 97.94 101 SER A C 1
ATOM 809 O O . SER A 1 101 ? 3.349 3.134 4.216 1.00 97.94 101 SER A O 1
ATOM 811 N N . VAL A 1 102 ? 3.603 5.309 4.740 1.00 97.31 102 VAL A N 1
ATOM 812 C CA . VAL A 1 102 ? 4.402 5.146 5.955 1.00 97.31 102 VAL A CA 1
ATOM 813 C C . VAL A 1 102 ? 3.941 6.186 6.966 1.00 97.31 102 VAL A C 1
ATOM 815 O O . VAL A 1 102 ? 3.954 7.383 6.680 1.00 97.31 102 VAL A O 1
ATOM 818 N N . GLY A 1 103 ? 3.535 5.744 8.148 1.00 96.12 103 GLY A N 1
ATOM 819 C CA . GLY A 1 103 ? 3.140 6.607 9.262 1.00 96.12 103 GLY A CA 1
ATOM 820 C C . GLY A 1 103 ? 1.802 6.211 9.877 1.00 96.12 103 GLY A C 1
ATOM 821 O O . GLY A 1 103 ? 1.593 6.453 11.063 1.00 96.12 103 GLY A O 1
ATOM 822 N N . LEU A 1 104 ? 0.930 5.529 9.125 1.00 96.56 104 LEU A N 1
ATOM 823 C CA . LEU A 1 104 ? -0.396 5.128 9.603 1.00 96.56 104 LEU A CA 1
ATOM 824 C C . LEU A 1 104 ? -0.321 4.185 10.805 1.00 96.56 104 LEU A C 1
ATOM 826 O O . LEU A 1 104 ? -1.128 4.311 11.725 1.00 96.56 104 LEU A O 1
ATOM 830 N N . THR A 1 105 ? 0.691 3.319 10.859 1.00 95.75 105 THR A N 1
ATOM 831 C CA . THR A 1 105 ? 0.911 2.404 11.988 1.00 95.75 105 THR A CA 1
ATOM 832 C C . THR A 1 105 ? 1.144 3.170 13.288 1.00 95.75 105 THR A C 1
ATOM 834 O O . THR A 1 105 ? 0.620 2.779 14.330 1.00 95.75 105 THR A O 1
ATOM 837 N N . SER A 1 106 ? 1.848 4.308 13.239 1.00 93.88 106 SER A N 1
ATOM 838 C CA . SER A 1 106 ? 2.038 5.183 14.407 1.00 93.88 106 SER A CA 1
ATOM 839 C C . SER A 1 106 ? 0.727 5.817 14.883 1.00 93.88 106 SER A C 1
ATOM 841 O O . SER A 1 106 ? 0.626 6.221 16.038 1.00 93.88 106 SER A O 1
ATOM 843 N N . LEU A 1 107 ? -0.280 5.884 14.009 1.00 92.81 107 LEU A N 1
ATOM 844 C CA . LEU A 1 107 ? -1.627 6.382 14.297 1.00 92.81 107 LEU A CA 1
ATOM 845 C C . LEU A 1 107 ? -2.607 5.252 14.663 1.00 92.81 107 LEU A C 1
ATOM 847 O O . LEU A 1 107 ? -3.803 5.496 14.798 1.00 92.81 107 LEU A O 1
ATOM 851 N N . GLY A 1 108 ? -2.128 4.010 14.806 1.00 94.06 108 GLY A N 1
ATOM 852 C CA . GLY A 1 108 ? -2.964 2.842 15.100 1.00 94.06 108 GLY A CA 1
ATOM 853 C C . GLY A 1 108 ? -3.753 2.302 13.900 1.00 94.06 108 GLY A C 1
ATOM 854 O O . GLY A 1 108 ? -4.662 1.491 14.082 1.00 94.06 108 GLY A O 1
ATOM 855 N N . LEU A 1 109 ? -3.414 2.725 12.680 1.00 96.31 109 LEU A N 1
ATOM 856 C CA . LEU A 1 109 ? -4.049 2.309 11.428 1.00 96.31 109 LEU A CA 1
ATOM 857 C C . LEU A 1 109 ? -3.098 1.420 10.602 1.00 96.31 109 LEU A C 1
ATOM 859 O O . LEU A 1 109 ? -1.885 1.527 10.747 1.00 96.31 109 LEU A O 1
ATOM 863 N N . PRO A 1 110 ? -3.600 0.518 9.742 1.00 97.00 110 PRO A N 1
ATOM 864 C CA . PRO A 1 110 ? -2.736 -0.254 8.855 1.00 97.00 110 PRO A CA 1
ATOM 865 C C . PRO A 1 110 ? -2.121 0.647 7.779 1.00 97.00 110 PRO A C 1
ATOM 867 O O . PRO A 1 110 ? -2.767 1.586 7.309 1.00 97.00 110 PRO A O 1
ATOM 870 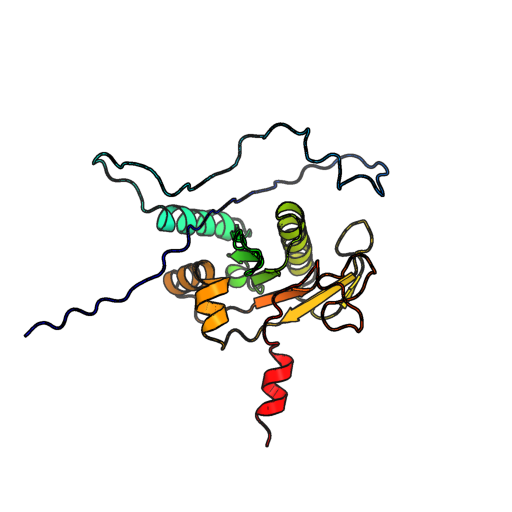N N . GLU A 1 111 ? -0.909 0.317 7.336 1.00 97.75 111 GLU A N 1
ATOM 871 C CA . GLU A 1 111 ? -0.377 0.902 6.110 1.00 97.75 111 GLU A CA 1
ATOM 872 C C . GLU A 1 111 ? -1.213 0.469 4.907 1.00 97.75 111 GLU A C 1
ATOM 874 O O . GLU A 1 111 ? -1.796 -0.619 4.876 1.00 97.75 111 GLU A O 1
ATOM 879 N N . LEU A 1 112 ? -1.254 1.327 3.899 1.00 98.25 112 LEU A N 1
ATOM 880 C CA . LEU A 1 112 ? -1.984 1.111 2.663 1.00 98.25 112 LEU A CA 1
ATOM 881 C C . LEU A 1 112 ? -0.996 0.870 1.532 1.00 98.25 112 LEU A C 1
ATOM 883 O O . LEU A 1 112 ? 0.036 1.531 1.458 1.00 98.25 112 LEU A O 1
ATOM 887 N N . PHE A 1 113 ? -1.328 -0.057 0.643 1.00 97.75 113 PHE A N 1
ATOM 888 C CA . PHE A 1 113 ? -0.520 -0.435 -0.509 1.00 97.75 113 PHE A CA 1
ATOM 889 C C . PHE A 1 113 ? -1.399 -0.532 -1.750 1.00 97.75 113 PHE A C 1
ATOM 891 O O . PHE A 1 113 ? -2.487 -1.093 -1.696 1.00 97.75 113 PHE A O 1
ATOM 898 N N . ILE A 1 114 ? -0.922 -0.036 -2.884 1.00 96.25 114 ILE A N 1
ATOM 899 C CA . ILE A 1 114 ? -1.571 -0.193 -4.186 1.00 96.25 114 ILE A CA 1
ATOM 900 C C . ILE A 1 114 ? -0.504 -0.472 -5.237 1.00 96.25 114 ILE A C 1
ATOM 902 O O . ILE A 1 114 ? 0.547 0.161 -5.234 1.00 96.25 114 ILE A O 1
ATOM 906 N N . SER A 1 115 ? -0.765 -1.412 -6.139 1.00 94.75 115 SER A N 1
ATOM 907 C CA . SER A 1 115 ? 0.145 -1.768 -7.230 1.00 94.75 115 SER A CA 1
ATOM 908 C C . SER A 1 115 ? -0.547 -1.679 -8.587 1.00 94.75 115 SER A C 1
ATOM 910 O O . SER A 1 115 ? -1.769 -1.526 -8.682 1.00 94.75 115 SER A O 1
ATOM 912 N N . GLY A 1 116 ? 0.254 -1.758 -9.647 1.00 90.62 116 GLY A N 1
ATOM 913 C CA . GLY A 1 116 ? -0.203 -1.764 -11.033 1.00 90.62 116 GLY A CA 1
ATOM 914 C C . GLY A 1 116 ? 0.157 -0.484 -11.782 1.00 90.62 116 GLY A C 1
ATOM 915 O O . GLY A 1 116 ? 0.834 0.401 -11.261 1.00 90.62 116 GLY A O 1
ATOM 916 N N . ASN A 1 117 ? -0.321 -0.387 -13.019 1.00 83.69 117 ASN A N 1
ATOM 917 C CA . ASN A 1 117 ? 0.092 0.647 -13.976 1.00 83.69 117 ASN A CA 1
ATOM 918 C C . ASN A 1 117 ? -0.768 1.922 -13.953 1.00 83.69 117 ASN A C 1
ATOM 920 O O . ASN A 1 117 ? -0.715 2.728 -14.883 1.00 83.69 117 ASN A O 1
ATOM 924 N N . ALA A 1 118 ? -1.564 2.123 -12.900 1.00 83.38 118 ALA A N 1
ATOM 925 C CA . ALA A 1 118 ? -2.312 3.364 -12.730 1.00 83.38 118 ALA A CA 1
ATOM 926 C C . ALA A 1 118 ? -1.363 4.563 -12.551 1.00 83.38 118 ALA A C 1
ATOM 928 O O . ALA A 1 118 ? -0.280 4.439 -11.980 1.00 83.38 118 ALA A O 1
ATOM 929 N N . ASP A 1 119 ? -1.793 5.745 -13.009 1.00 86.06 119 ASP A N 1
ATOM 930 C CA . ASP A 1 119 ? -1.043 6.991 -12.814 1.00 86.06 119 ASP A CA 1
ATOM 931 C C . ASP A 1 119 ? -0.712 7.174 -11.315 1.00 86.06 119 ASP A C 1
ATOM 933 O O . ASP A 1 119 ? -1.631 7.104 -10.487 1.00 86.06 119 ASP A O 1
ATOM 937 N N . PRO A 1 120 ? 0.555 7.442 -10.939 1.00 87.38 120 PRO A N 1
ATOM 938 C CA . PRO A 1 120 ? 0.948 7.559 -9.535 1.00 87.38 120 PRO A CA 1
ATOM 939 C C . PRO A 1 120 ? 0.122 8.582 -8.746 1.00 87.38 120 PRO A C 1
ATOM 941 O O . PRO A 1 120 ? -0.118 8.403 -7.557 1.00 87.38 120 PRO A O 1
ATOM 944 N N . ARG A 1 121 ? -0.381 9.643 -9.391 1.00 87.56 121 ARG A N 1
ATOM 945 C CA . ARG A 1 121 ? -1.238 10.642 -8.730 1.00 87.56 121 ARG A CA 1
ATOM 946 C C . ARG A 1 121 ? -2.591 10.055 -8.343 1.00 87.56 121 ARG A C 1
ATOM 948 O O . ARG A 1 121 ? -3.128 10.428 -7.304 1.00 87.56 121 ARG A O 1
ATOM 955 N N . ILE A 1 122 ? -3.130 9.149 -9.160 1.00 88.56 122 ILE A N 1
ATOM 956 C CA . ILE A 1 122 ? -4.369 8.424 -8.857 1.00 88.56 122 ILE A CA 1
ATOM 957 C C . ILE A 1 122 ? -4.113 7.451 -7.707 1.00 88.56 122 ILE A C 1
ATOM 959 O O . ILE A 1 122 ? -4.887 7.431 -6.755 1.00 88.56 122 ILE A O 1
ATOM 963 N N . GLN A 1 123 ? -3.003 6.710 -7.744 1.00 91.88 123 GLN A N 1
ATOM 964 C CA . GLN A 1 123 ? -2.612 5.804 -6.660 1.00 91.88 123 GLN A CA 1
ATOM 965 C C . GLN A 1 123 ? -2.465 6.542 -5.317 1.00 91.88 123 GLN A C 1
ATOM 967 O O . GLN A 1 123 ? -3.039 6.110 -4.317 1.00 91.88 123 GLN A O 1
ATOM 972 N N . CYS A 1 124 ? -1.789 7.699 -5.296 1.00 92.44 124 CYS A N 1
ATOM 973 C CA . CYS A 1 124 ? -1.709 8.543 -4.101 1.00 92.44 124 CYS A CA 1
ATOM 974 C C . CYS A 1 124 ? -3.091 9.013 -3.634 1.00 92.44 124 CYS A C 1
ATOM 976 O O . CYS A 1 124 ? -3.389 8.922 -2.448 1.00 92.44 124 CYS A O 1
ATOM 978 N N . ALA A 1 125 ? -3.938 9.504 -4.546 1.00 91.38 125 ALA A N 1
ATOM 979 C CA . ALA A 1 125 ? -5.274 9.983 -4.196 1.00 91.38 125 ALA A CA 1
ATOM 980 C C . ALA A 1 125 ? -6.139 8.872 -3.582 1.00 91.38 125 ALA A C 1
ATOM 982 O O . ALA A 1 125 ? -6.850 9.121 -2.617 1.00 91.38 125 ALA A O 1
ATOM 983 N N . LEU A 1 126 ? -6.034 7.642 -4.090 1.00 93.44 126 LEU A N 1
ATOM 984 C CA . LEU A 1 126 ? -6.728 6.482 -3.534 1.00 93.44 126 LEU A CA 1
ATOM 985 C C . LEU A 1 126 ? -6.245 6.136 -2.122 1.00 93.44 126 LEU A C 1
ATOM 987 O O . LEU A 1 126 ? -7.070 5.917 -1.235 1.00 93.44 126 LEU A O 1
ATOM 991 N N . ILE A 1 127 ? -4.927 6.135 -1.891 1.00 96.06 127 ILE A N 1
ATOM 992 C CA . ILE A 1 127 ? -4.359 5.951 -0.547 1.00 96.06 127 ILE A CA 1
ATOM 993 C C . ILE A 1 127 ? -4.842 7.059 0.400 1.00 96.06 127 ILE A C 1
ATOM 995 O O . ILE A 1 127 ? -5.231 6.762 1.527 1.00 96.06 127 ILE A O 1
ATOM 999 N N . GLU A 1 128 ? -4.852 8.319 -0.042 1.00 94.81 128 GLU A N 1
ATOM 1000 C CA . GLU A 1 128 ? -5.362 9.445 0.750 1.00 94.81 128 GLU A CA 1
ATOM 1001 C C . GLU A 1 128 ? -6.835 9.260 1.123 1.00 94.81 128 GLU A C 1
ATOM 1003 O O . GLU A 1 128 ? -7.191 9.369 2.296 1.00 94.81 128 GLU A O 1
ATOM 1008 N N . SER A 1 129 ? -7.687 8.924 0.151 1.00 93.50 129 SER A N 1
ATOM 1009 C CA . SER A 1 129 ? -9.119 8.712 0.380 1.00 93.50 129 SER A CA 1
ATOM 1010 C C . SER A 1 129 ? -9.384 7.571 1.362 1.00 93.50 129 SER A C 1
ATOM 1012 O O . SER A 1 129 ? -10.204 7.720 2.269 1.00 93.50 129 SER A O 1
ATOM 1014 N N . VAL A 1 130 ? -8.671 6.447 1.231 1.00 95.88 130 VAL A N 1
ATOM 1015 C CA . VAL A 1 130 ? -8.824 5.310 2.150 1.00 95.88 130 VAL A CA 1
ATOM 1016 C C . VAL A 1 130 ? -8.281 5.638 3.541 1.00 95.88 130 VAL A C 1
ATOM 1018 O O . VAL A 1 130 ? -8.915 5.292 4.536 1.00 95.88 130 VAL A O 1
ATOM 1021 N N . ALA A 1 131 ? -7.158 6.350 3.641 1.00 96.38 131 ALA A N 1
ATOM 1022 C CA . ALA A 1 131 ? -6.613 6.770 4.928 1.00 96.38 131 ALA A CA 1
ATOM 1023 C C . ALA A 1 131 ? -7.552 7.735 5.665 1.00 96.38 131 ALA A C 1
ATOM 1025 O O . ALA A 1 131 ? -7.799 7.543 6.853 1.00 96.38 131 ALA A O 1
ATOM 1026 N N . ALA A 1 132 ? -8.114 8.723 4.963 1.00 94.31 132 ALA A N 1
ATOM 1027 C CA . ALA A 1 132 ? -9.094 9.646 5.531 1.00 94.31 132 ALA A CA 1
ATOM 1028 C C . ALA A 1 132 ? -10.341 8.897 6.023 1.00 94.31 132 ALA A C 1
ATOM 1030 O O . ALA A 1 132 ? -10.794 9.113 7.146 1.00 94.31 132 ALA A O 1
ATOM 1031 N N . MET A 1 133 ? -10.843 7.944 5.229 1.00 94.44 133 MET A N 1
ATOM 1032 C CA . MET A 1 133 ? -11.938 7.068 5.645 1.00 94.44 133 MET A CA 1
ATOM 1033 C C . MET A 1 133 ? -11.585 6.275 6.912 1.00 94.44 133 MET A C 1
ATOM 1035 O O . MET A 1 133 ? -12.412 6.191 7.817 1.00 94.44 133 MET A O 1
ATOM 1039 N N . TYR A 1 134 ? -10.381 5.705 7.005 1.00 96.50 134 TYR A N 1
ATOM 1040 C CA . TYR A 1 134 ? -9.949 4.959 8.191 1.00 96.50 134 TYR A CA 1
ATOM 1041 C C . TYR A 1 134 ? -9.806 5.842 9.431 1.00 96.50 134 TYR A C 1
ATOM 1043 O O . TYR A 1 134 ? -10.147 5.399 10.526 1.00 96.50 134 TYR A O 1
ATOM 1051 N N . GLN A 1 135 ? -9.345 7.082 9.275 1.00 94.94 135 GLN A N 1
ATOM 1052 C CA . GLN A 1 135 ? -9.266 8.046 10.373 1.00 94.94 135 GLN A CA 1
ATOM 1053 C C . GLN A 1 135 ? -10.656 8.482 10.860 1.00 94.94 135 GLN A C 1
ATOM 1055 O O . GLN A 1 135 ? -10.858 8.634 12.061 1.00 94.94 135 GLN A O 1
ATOM 1060 N N . GLU A 1 136 ? -11.617 8.658 9.951 1.00 95.38 136 GLU A N 1
ATOM 1061 C CA . GLU A 1 136 ? -12.973 9.106 10.287 1.00 95.38 136 GLU A CA 1
ATOM 1062 C C . GLU A 1 136 ? -13.850 7.974 10.847 1.00 95.38 136 GLU A C 1
ATOM 1064 O O . GLU A 1 136 ? -14.586 8.168 11.813 1.00 95.38 136 GLU A O 1
ATOM 1069 N N . LYS A 1 137 ? -13.796 6.788 10.229 1.00 94.88 137 LYS A N 1
ATOM 1070 C CA . LYS A 1 137 ? -14.774 5.703 10.435 1.00 94.88 137 LYS A CA 1
ATOM 1071 C C . LYS A 1 137 ? -14.163 4.421 10.997 1.00 94.88 137 LYS A C 1
ATOM 1073 O O . LYS A 1 137 ? -14.899 3.487 11.314 1.00 94.88 137 LYS A O 1
ATOM 1078 N N . GLY A 1 138 ? -12.841 4.364 11.132 1.00 95.12 138 GLY A N 1
ATOM 1079 C CA . GLY A 1 138 ? -12.110 3.151 11.485 1.00 95.12 138 GLY A CA 1
ATOM 1080 C C . GLY A 1 138 ? -11.831 2.241 10.285 1.00 95.12 138 GLY A C 1
ATOM 1081 O O . GLY A 1 138 ? -12.255 2.482 9.154 1.00 95.12 138 GLY A O 1
ATOM 1082 N N . VAL A 1 139 ? -11.075 1.173 10.542 1.00 96.06 139 VAL A N 1
ATOM 1083 C CA . VAL A 1 139 ? -10.645 0.218 9.511 1.00 96.06 139 VAL A CA 1
ATOM 1084 C C . VAL A 1 139 ? -11.821 -0.640 9.053 1.00 96.06 139 VAL A C 1
ATOM 1086 O O . VAL A 1 139 ? -12.463 -1.302 9.867 1.00 96.06 139 VAL A O 1
ATOM 1089 N N . SER A 1 140 ? -12.049 -0.685 7.742 1.00 95.00 140 SER A N 1
ATOM 1090 C CA . SER A 1 140 ? -13.072 -1.522 7.115 1.00 95.00 140 SER A CA 1
ATOM 1091 C C . SER A 1 140 ? -12.500 -2.221 5.882 1.00 95.00 140 SER A C 1
ATOM 1093 O O . SER A 1 140 ? -11.988 -1.566 4.978 1.00 95.00 140 SER A O 1
ATOM 1095 N N . LEU A 1 141 ? -12.574 -3.553 5.853 1.00 96.06 141 LEU A N 1
ATOM 1096 C CA . LEU A 1 141 ? -12.044 -4.406 4.782 1.00 96.06 141 LEU A CA 1
ATOM 1097 C C . LEU A 1 141 ? -13.168 -4.908 3.862 1.00 96.06 141 LEU A C 1
ATOM 1099 O O . LEU A 1 141 ? -14.344 -4.826 4.210 1.00 96.06 141 LEU A O 1
ATOM 1103 N N . GLY A 1 142 ? -12.797 -5.482 2.718 1.00 95.19 142 GLY A N 1
ATOM 1104 C CA . GLY A 1 142 ? -13.728 -6.019 1.725 1.00 95.19 142 GLY A CA 1
ATOM 1105 C C . GLY A 1 142 ? -14.012 -5.037 0.593 1.00 95.19 142 GLY A C 1
ATOM 1106 O O . GLY A 1 142 ? -13.196 -4.164 0.297 1.00 95.19 142 GLY A O 1
ATOM 1107 N N . ILE A 1 143 ? -15.153 -5.203 -0.074 1.00 94.50 143 ILE A N 1
ATOM 1108 C CA . ILE A 1 143 ? -15.529 -4.383 -1.230 1.00 94.50 143 ILE A CA 1
ATOM 1109 C C . ILE A 1 143 ? -16.134 -3.063 -0.752 1.00 94.50 143 ILE A C 1
ATOM 1111 O O . ILE A 1 143 ? -17.096 -3.047 0.014 1.00 94.50 143 ILE A O 1
ATOM 1115 N N . HIS A 1 144 ? -15.593 -1.963 -1.265 1.00 92.44 144 HIS A N 1
ATOM 1116 C CA . HIS A 1 144 ? -16.080 -0.606 -1.062 1.00 92.44 144 HIS A CA 1
ATOM 1117 C C . HIS A 1 144 ? -16.524 -0.006 -2.388 1.00 92.44 144 HIS A C 1
ATOM 1119 O O . HIS A 1 144 ? -15.829 -0.117 -3.398 1.00 92.44 144 HIS A O 1
ATOM 1125 N N . GLU A 1 145 ? -17.661 0.677 -2.367 1.00 88.56 145 GLU A N 1
ATOM 1126 C CA . GLU A 1 145 ? -18.171 1.451 -3.495 1.00 88.56 145 GLU A CA 1
ATOM 1127 C C . GLU A 1 145 ? -18.066 2.944 -3.173 1.00 88.56 145 GLU A C 1
ATOM 1129 O O . GLU A 1 145 ? -18.350 3.371 -2.054 1.00 88.56 145 GLU A O 1
ATOM 1134 N N . GLY A 1 146 ? -17.654 3.758 -4.148 1.00 79.88 146 GLY A N 1
ATOM 1135 C CA . GLY A 1 146 ? -17.659 5.215 -3.985 1.00 79.88 146 GLY A CA 1
ATOM 1136 C C . GLY A 1 146 ? -16.508 5.800 -3.171 1.00 79.88 146 GLY A C 1
ATOM 1137 O O . GLY A 1 146 ? -16.650 6.896 -2.636 1.00 79.88 146 GLY A O 1
ATOM 1138 N N . LEU A 1 147 ? -15.348 5.132 -3.127 1.00 75.31 147 LEU A N 1
ATOM 1139 C CA . LEU A 1 147 ? -14.122 5.714 -2.552 1.00 75.31 147 LEU A CA 1
ATOM 1140 C C . LEU A 1 147 ? -13.647 6.969 -3.297 1.00 75.31 147 LEU A C 1
ATOM 1142 O O . LEU A 1 147 ? -12.979 7.824 -2.723 1.00 75.31 147 LEU A O 1
ATOM 1146 N N . LEU A 1 148 ? -14.024 7.090 -4.570 1.00 71.50 148 LEU A N 1
ATOM 1147 C CA . LEU A 1 148 ? -13.855 8.288 -5.380 1.00 71.50 148 LEU A CA 1
ATOM 1148 C C . LEU A 1 148 ? -15.219 8.821 -5.825 1.00 71.50 148 LEU A C 1
ATOM 1150 O O . LEU A 1 148 ? -16.189 8.072 -5.949 1.00 71.50 148 LEU A O 1
ATOM 1154 N N . ALA A 1 149 ? -15.267 10.117 -6.152 1.00 63.50 149 ALA A N 1
ATOM 1155 C CA . ALA A 1 149 ? -16.481 10.836 -6.558 1.00 63.50 149 ALA A CA 1
ATOM 1156 C C . ALA A 1 149 ? -17.232 10.223 -7.762 1.00 63.50 149 ALA A C 1
ATOM 1158 O O . ALA A 1 149 ? -18.368 10.597 -8.036 1.00 63.50 149 ALA A O 1
ATOM 1159 N N . ASN A 1 150 ? -16.608 9.297 -8.493 1.00 66.44 150 ASN A N 1
ATOM 1160 C CA . ASN A 1 150 ? -17.184 8.585 -9.630 1.00 66.44 150 ASN 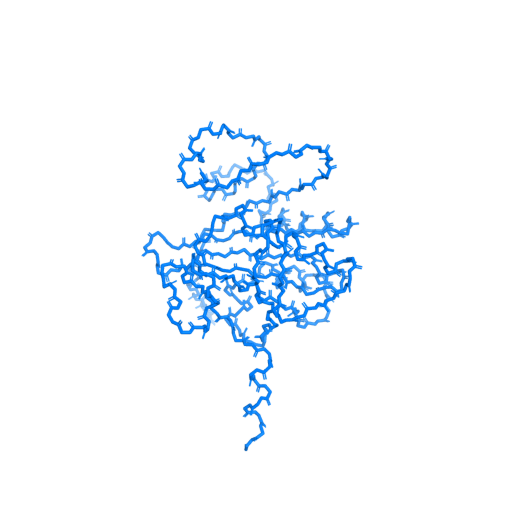A CA 1
ATOM 1161 C C . ASN A 1 150 ? -17.782 7.210 -9.283 1.00 66.44 150 ASN A C 1
ATOM 1163 O O . ASN A 1 150 ? -18.195 6.508 -10.202 1.00 66.44 150 ASN A O 1
ATOM 1167 N N . GLY A 1 151 ? -17.820 6.801 -8.011 1.00 76.69 151 GLY A N 1
ATOM 1168 C CA . GLY A 1 151 ? -18.371 5.493 -7.649 1.00 76.69 151 GLY A CA 1
ATOM 1169 C C . GLY A 1 151 ? -17.402 4.327 -7.860 1.00 76.69 151 GLY A C 1
ATOM 1170 O O . GLY A 1 151 ? -17.862 3.199 -7.994 1.00 76.69 151 GLY A O 1
ATOM 1171 N N . LEU A 1 152 ? -16.082 4.567 -7.929 1.00 84.06 152 LEU A N 1
ATOM 1172 C CA . LEU A 1 152 ? -15.108 3.492 -8.151 1.00 84.06 152 LEU A CA 1
ATOM 1173 C C . LEU A 1 152 ? -15.252 2.400 -7.075 1.00 84.06 152 LEU A C 1
ATOM 1175 O O . LEU A 1 152 ? -15.090 2.673 -5.883 1.00 84.06 152 LEU A O 1
ATOM 1179 N N . ARG A 1 153 ? -15.558 1.178 -7.524 1.00 90.25 153 ARG A N 1
ATOM 1180 C CA . ARG A 1 153 ? -15.526 -0.047 -6.718 1.00 90.25 153 ARG A CA 1
ATOM 1181 C C . ARG A 1 153 ? -14.072 -0.410 -6.452 1.00 90.25 153 ARG A C 1
ATOM 1183 O O . ARG A 1 153 ? -13.286 -0.381 -7.386 1.00 90.25 153 ARG A O 1
ATOM 1190 N N . MET A 1 154 ? -13.709 -0.772 -5.230 1.00 93.12 154 MET A N 1
ATOM 1191 C CA . MET A 1 154 ? -12.390 -1.326 -4.902 1.00 93.12 154 MET A CA 1
ATOM 1192 C C . MET A 1 154 ? -12.518 -2.381 -3.816 1.00 93.12 154 MET A C 1
ATOM 1194 O O . MET A 1 154 ? -13.442 -2.334 -3.010 1.00 93.12 154 MET A O 1
ATOM 1198 N N . GLU A 1 155 ? -11.570 -3.304 -3.762 1.00 95.94 155 GLU A N 1
ATOM 1199 C CA . GLU A 1 155 ? -11.468 -4.274 -2.678 1.00 95.94 155 GLU A CA 1
ATOM 1200 C C . GLU A 1 155 ? -10.269 -3.937 -1.782 1.00 95.94 155 GLU A C 1
ATOM 1202 O O . GLU A 1 155 ? -9.153 -3.737 -2.260 1.00 95.94 155 GLU A O 1
ATOM 1207 N N . LEU A 1 156 ? -10.504 -3.861 -0.472 1.00 97.00 156 LEU A N 1
ATOM 1208 C CA . LEU A 1 156 ? -9.484 -3.646 0.551 1.00 97.00 156 LEU A CA 1
ATOM 1209 C C . LEU A 1 156 ? -9.174 -4.972 1.242 1.00 97.00 156 LEU A C 1
ATOM 1211 O O . LEU A 1 156 ? -10.012 -5.515 1.967 1.00 97.00 156 LEU A O 1
ATOM 1215 N N . VAL A 1 157 ? -7.964 -5.487 1.033 1.00 96.94 157 VAL A N 1
ATOM 1216 C CA . VAL A 1 157 ? -7.559 -6.819 1.499 1.00 96.94 157 VAL A CA 1
ATOM 1217 C C . VAL A 1 157 ? -6.376 -6.718 2.443 1.00 96.94 157 VAL A C 1
ATOM 1219 O O . VAL A 1 157 ? -5.345 -6.149 2.098 1.00 96.94 157 VAL A O 1
ATOM 1222 N N . GLU A 1 158 ? -6.502 -7.293 3.637 1.00 96.62 158 GLU A N 1
ATOM 1223 C CA . GLU A 1 158 ? -5.380 -7.371 4.570 1.00 96.62 158 GLU A CA 1
ATOM 1224 C C . GLU A 1 158 ? -4.333 -8.377 4.080 1.00 96.62 158 GLU A C 1
ATOM 1226 O O . GLU A 1 158 ? -4.639 -9.520 3.725 1.00 96.62 158 GLU A O 1
ATOM 1231 N N . VAL A 1 159 ? -3.085 -7.924 4.065 1.00 95.38 159 VAL A N 1
ATOM 1232 C CA . VAL A 1 159 ? -1.931 -8.646 3.544 1.00 95.38 159 VAL A CA 1
ATOM 1233 C C . VAL A 1 159 ? -1.224 -9.389 4.673 1.00 95.38 159 VAL A C 1
ATOM 1235 O O . VAL A 1 159 ? -1.059 -8.873 5.780 1.00 95.38 159 VAL A O 1
ATOM 1238 N N . ASP A 1 160 ? -0.768 -10.603 4.381 1.00 91.56 160 ASP A N 1
ATOM 1239 C CA . ASP A 1 160 ? 0.065 -11.385 5.285 1.00 91.56 160 ASP A CA 1
ATOM 1240 C C . ASP A 1 160 ? 1.524 -10.900 5.265 1.00 91.56 160 ASP A C 1
ATOM 1242 O O . ASP A 1 160 ? 2.365 -11.365 4.493 1.00 91.56 160 ASP A O 1
ATOM 1246 N N . CYS A 1 161 ? 1.846 -9.962 6.155 1.00 89.44 161 CYS A N 1
ATOM 1247 C CA . CYS A 1 161 ? 3.202 -9.432 6.312 1.00 89.44 161 CYS A CA 1
ATOM 1248 C C . CYS A 1 161 ? 4.209 -10.422 6.931 1.00 89.44 161 CYS A C 1
ATOM 1250 O O . CYS A 1 161 ? 5.366 -10.042 7.145 1.00 89.44 161 CYS A O 1
ATOM 1252 N N . ALA A 1 162 ? 3.827 -11.674 7.229 1.00 86.88 162 ALA A N 1
ATOM 1253 C CA . ALA A 1 162 ? 4.795 -12.699 7.621 1.00 86.88 162 ALA A CA 1
ATOM 1254 C C . ALA A 1 162 ? 5.772 -13.018 6.475 1.00 86.88 162 ALA A C 1
ATOM 1256 O O . ALA A 1 162 ? 6.934 -13.359 6.728 1.00 86.88 162 ALA A O 1
ATOM 1257 N N . ASP A 1 163 ? 5.351 -12.827 5.222 1.00 85.06 163 ASP A N 1
ATOM 1258 C CA . ASP A 1 163 ? 6.211 -13.012 4.059 1.00 85.06 163 ASP A CA 1
ATOM 1259 C C . ASP A 1 163 ? 7.410 -12.041 4.095 1.00 85.06 163 ASP A C 1
ATOM 1261 O O . ASP A 1 163 ? 7.283 -10.814 4.182 1.00 85.06 163 ASP A O 1
ATOM 1265 N N . HIS A 1 164 ? 8.618 -12.604 4.041 1.00 85.44 164 HIS A N 1
ATOM 1266 C CA . HIS A 1 164 ? 9.859 -11.835 3.980 1.00 85.44 164 HIS A CA 1
ATOM 1267 C C . HIS A 1 164 ? 9.964 -10.993 2.707 1.00 85.44 164 HIS A C 1
ATOM 1269 O O . HIS A 1 164 ? 10.568 -9.922 2.745 1.00 85.44 164 HIS A O 1
ATOM 1275 N N . LYS A 1 165 ? 9.371 -11.443 1.598 1.00 88.19 165 LYS A N 1
ATOM 1276 C CA . LYS A 1 165 ? 9.365 -10.715 0.331 1.00 88.19 165 LYS A CA 1
ATOM 1277 C C . LYS A 1 165 ? 8.625 -9.389 0.465 1.00 88.19 165 LYS A C 1
ATOM 1279 O O . LYS A 1 165 ? 9.151 -8.358 0.066 1.00 88.19 165 LYS A O 1
ATOM 1284 N N . ILE A 1 166 ? 7.455 -9.388 1.108 1.00 90.56 166 ILE A N 1
ATOM 1285 C CA . ILE A 1 166 ? 6.662 -8.169 1.330 1.00 90.56 166 ILE A CA 1
ATOM 1286 C C . ILE A 1 166 ? 7.480 -7.133 2.102 1.00 90.56 166 ILE A C 1
ATOM 1288 O O . ILE A 1 166 ? 7.636 -5.994 1.659 1.00 90.56 166 ILE A O 1
ATOM 1292 N N . ARG A 1 167 ? 8.078 -7.560 3.217 1.00 88.81 167 ARG A N 1
ATOM 1293 C CA . ARG A 1 167 ? 8.867 -6.695 4.103 1.00 88.81 167 ARG A CA 1
ATOM 1294 C C . ARG A 1 167 ? 10.128 -6.138 3.441 1.00 88.81 167 ARG A C 1
ATOM 1296 O O . ARG A 1 167 ? 10.470 -4.984 3.676 1.00 88.81 167 ARG A O 1
ATOM 1303 N N . ASN A 1 168 ? 10.805 -6.943 2.624 1.00 86.62 168 ASN A N 1
ATOM 1304 C CA . ASN A 1 168 ? 12.108 -6.586 2.065 1.00 86.62 168 ASN A CA 1
ATOM 1305 C C . ASN A 1 168 ? 12.036 -5.932 0.678 1.00 86.62 168 ASN A C 1
ATOM 1307 O O . ASN A 1 168 ? 12.973 -5.229 0.308 1.00 86.62 168 ASN A O 1
ATOM 1311 N N . GLU A 1 169 ? 10.971 -6.167 -0.093 1.00 87.88 169 GLU A N 1
ATOM 1312 C CA . GLU A 1 169 ? 10.852 -5.669 -1.471 1.00 87.88 169 GLU A CA 1
ATOM 1313 C C . GLU A 1 169 ? 9.813 -4.554 -1.615 1.00 87.88 169 GLU A C 1
ATOM 1315 O O . GLU A 1 169 ? 10.063 -3.597 -2.344 1.00 87.88 169 GLU A O 1
ATOM 1320 N N . TYR A 1 170 ? 8.682 -4.630 -0.906 1.00 91.00 170 TYR A N 1
ATOM 1321 C CA . TYR A 1 170 ? 7.592 -3.665 -1.083 1.00 91.00 170 TYR A CA 1
ATOM 1322 C C . TYR A 1 170 ? 7.608 -2.547 -0.034 1.00 91.00 170 TYR A C 1
ATOM 1324 O O . TYR A 1 170 ? 7.510 -1.377 -0.387 1.00 91.00 170 TYR A O 1
ATOM 1332 N N . ILE A 1 171 ? 7.779 -2.874 1.251 1.00 91.75 171 ILE A N 1
ATOM 1333 C CA . ILE A 1 171 ? 7.618 -1.898 2.350 1.00 91.75 171 ILE A CA 1
ATOM 1334 C C . ILE A 1 171 ? 8.907 -1.640 3.146 1.00 91.75 171 ILE A C 1
ATOM 1336 O O . ILE A 1 171 ? 8.860 -1.350 4.341 1.00 91.75 171 ILE A O 1
ATOM 1340 N N . ILE A 1 172 ? 10.072 -1.723 2.492 1.00 90.56 172 ILE A N 1
ATOM 1341 C CA . ILE A 1 172 ? 11.386 -1.622 3.154 1.00 90.56 172 ILE A CA 1
ATOM 1342 C C . ILE A 1 172 ? 11.545 -0.345 3.995 1.00 90.56 172 ILE A C 1
ATOM 1344 O O . ILE A 1 172 ? 12.007 -0.417 5.131 1.00 90.56 172 ILE A O 1
ATOM 1348 N N . LEU A 1 173 ? 11.094 0.813 3.492 1.00 91.69 173 LEU A N 1
ATOM 1349 C CA . LEU A 1 173 ? 11.213 2.076 4.227 1.00 91.69 173 LEU A CA 1
ATOM 1350 C C . LEU A 1 173 ? 10.317 2.095 5.470 1.00 91.69 173 LEU A C 1
ATOM 1352 O O . LEU A 1 173 ? 10.723 2.630 6.497 1.00 91.69 173 LEU A O 1
ATOM 1356 N N . ALA A 1 174 ? 9.129 1.486 5.398 1.00 93.31 174 ALA A N 1
ATOM 1357 C CA . ALA A 1 174 ? 8.253 1.347 6.556 1.00 93.31 174 ALA A CA 1
ATOM 1358 C C . ALA A 1 174 ? 8.900 0.442 7.612 1.00 93.31 174 ALA A C 1
ATOM 1360 O O . ALA A 1 174 ? 8.961 0.805 8.784 1.00 93.31 174 ALA A O 1
ATOM 1361 N N . MET A 1 175 ? 9.451 -0.704 7.195 1.00 91.31 175 MET A N 1
ATOM 1362 C CA . MET A 1 175 ? 10.170 -1.616 8.090 1.00 91.31 175 MET A CA 1
ATOM 1363 C C . MET A 1 175 ? 11.326 -0.911 8.803 1.00 91.31 175 MET A C 1
ATOM 1365 O O . MET A 1 175 ? 11.439 -1.001 10.025 1.00 91.31 175 MET A O 1
ATOM 1369 N N . ASP A 1 176 ? 12.144 -0.181 8.048 1.00 90.25 176 ASP A N 1
ATOM 1370 C CA . ASP A 1 176 ? 13.267 0.591 8.574 1.00 90.25 176 ASP A CA 1
ATOM 1371 C C . ASP A 1 176 ? 12.806 1.662 9.575 1.00 90.25 176 ASP A C 1
ATOM 1373 O O . ASP A 1 176 ? 13.377 1.795 10.660 1.00 90.25 176 ASP A O 1
ATOM 1377 N N . TYR A 1 177 ? 11.748 2.399 9.226 1.00 93.62 177 TYR A N 1
ATOM 1378 C CA . TYR A 1 177 ? 11.174 3.446 10.064 1.00 93.62 177 TYR A CA 1
ATOM 1379 C C . TYR A 1 177 ? 10.675 2.899 11.409 1.00 93.62 177 TYR A C 1
ATOM 1381 O O . TYR A 1 177 ? 11.066 3.402 12.465 1.00 93.62 177 TYR A O 1
ATOM 1389 N N . TYR A 1 178 ? 9.862 1.840 11.396 1.00 92.12 178 TYR A N 1
ATOM 1390 C CA . TYR A 1 178 ? 9.250 1.295 12.612 1.00 92.12 178 TYR A CA 1
ATOM 1391 C C . TYR A 1 178 ? 10.234 0.555 13.515 1.00 92.12 178 TYR A C 1
ATOM 1393 O O . TYR A 1 178 ? 10.124 0.646 14.740 1.00 92.12 178 TYR A O 1
ATOM 1401 N N . GLN A 1 179 ? 11.231 -0.120 12.934 1.00 88.81 179 GLN A N 1
ATOM 1402 C CA . GLN A 1 179 ? 12.318 -0.723 13.707 1.00 88.81 179 GLN A CA 1
ATOM 1403 C C . GLN A 1 179 ? 13.138 0.340 14.444 1.00 88.81 179 GLN A C 1
ATOM 1405 O O . GLN A 1 179 ? 13.445 0.159 15.622 1.00 88.81 179 GLN A O 1
ATOM 1410 N N . GLY A 1 180 ? 13.448 1.463 13.784 1.00 87.06 180 GLY A N 1
ATOM 1411 C CA . GLY A 1 180 ? 14.167 2.582 14.400 1.00 87.06 180 GLY A CA 1
ATOM 1412 C C . GLY A 1 180 ? 13.412 3.232 15.564 1.00 87.06 180 GLY A C 1
ATOM 1413 O O . GLY A 1 180 ? 14.035 3.687 16.520 1.00 87.06 180 GLY A O 1
ATOM 1414 N N . HIS A 1 181 ? 12.079 3.208 15.521 1.00 84.81 181 HIS A N 1
ATOM 1415 C CA . HIS A 1 181 ? 11.206 3.783 16.548 1.00 84.81 181 HIS A CA 1
ATOM 1416 C C . HIS A 1 181 ? 10.802 2.803 17.654 1.00 84.81 181 HIS A C 1
ATOM 1418 O O . HIS A 1 181 ? 9.965 3.137 18.491 1.00 84.81 181 HIS A O 1
ATOM 1424 N N . ALA A 1 182 ? 11.384 1.598 17.667 1.00 80.44 182 ALA A N 1
ATOM 1425 C CA . ALA A 1 182 ? 11.067 0.540 18.624 1.00 80.44 182 ALA A CA 1
ATOM 1426 C C . ALA A 1 182 ? 9.558 0.256 18.742 1.00 80.44 182 ALA A C 1
ATOM 1428 O O . ALA A 1 182 ? 9.103 -0.176 19.799 1.00 80.44 182 ALA A O 1
ATOM 1429 N N . ILE A 1 183 ? 8.789 0.488 17.671 1.00 77.50 183 ILE A N 1
ATOM 1430 C CA . ILE A 1 183 ? 7.359 0.187 17.627 1.00 77.50 183 ILE A CA 1
ATOM 1431 C C . ILE A 1 183 ? 7.244 -1.339 17.511 1.00 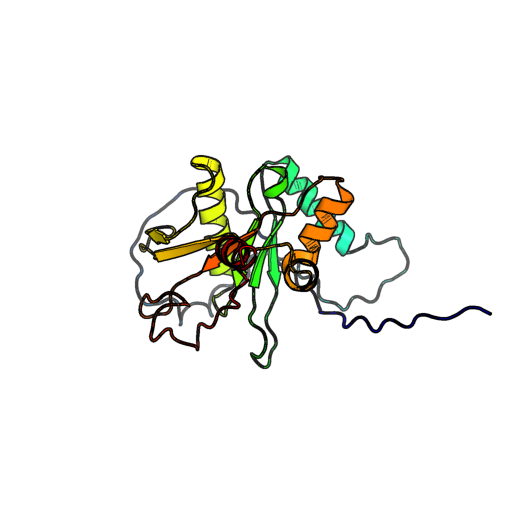77.50 183 ILE A C 1
ATOM 1433 O O . ILE A 1 183 ? 7.599 -1.907 16.472 1.00 77.50 183 ILE A O 1
ATOM 1437 N N . PRO A 1 184 ? 6.826 -2.039 18.585 1.00 59.94 184 PRO A N 1
ATOM 1438 C CA . PRO A 1 184 ? 6.865 -3.487 18.622 1.00 59.94 184 PRO A CA 1
ATOM 1439 C C . PRO A 1 184 ? 5.657 -4.029 17.864 1.00 59.94 184 PRO A C 1
ATOM 1441 O O . PRO A 1 184 ? 4.520 -3.902 18.312 1.00 59.94 184 PRO A O 1
ATOM 1444 N N . GLY A 1 185 ? 5.883 -4.652 16.713 1.00 63.03 185 GLY A N 1
ATOM 1445 C CA . GLY A 1 185 ? 4.801 -5.316 16.001 1.00 63.03 185 GLY A CA 1
ATOM 1446 C C . GLY A 1 185 ? 5.104 -5.602 14.543 1.00 63.03 185 GLY A C 1
ATOM 1447 O O . GLY A 1 185 ? 5.962 -4.981 13.920 1.00 63.03 185 GLY A O 1
ATOM 1448 N N . CYS A 1 186 ? 4.370 -6.567 13.997 1.00 71.94 186 CYS A N 1
ATOM 1449 C CA . CYS A 1 186 ? 4.262 -6.718 12.555 1.00 71.94 186 CYS A CA 1
ATOM 1450 C C . CYS A 1 186 ? 3.424 -5.552 12.023 1.00 71.94 186 CYS A C 1
ATOM 1452 O O . CYS A 1 186 ? 2.312 -5.328 12.502 1.00 71.94 186 CYS A O 1
ATOM 1454 N N . ILE A 1 187 ? 3.955 -4.824 11.040 1.00 89.62 187 ILE A N 1
ATOM 1455 C CA . ILE A 1 187 ? 3.198 -3.812 10.298 1.00 89.62 187 ILE A CA 1
ATOM 1456 C C . ILE A 1 187 ? 1.952 -4.489 9.726 1.00 89.62 187 ILE A C 1
ATOM 1458 O O . ILE A 1 187 ? 2.061 -5.502 9.030 1.00 89.62 187 ILE A O 1
ATOM 1462 N N . ARG A 1 188 ? 0.774 -3.932 10.011 1.00 94.06 188 ARG A N 1
ATOM 1463 C CA . ARG A 1 188 ? -0.451 -4.322 9.312 1.00 94.06 188 ARG A CA 1
ATOM 1464 C C . ARG A 1 188 ? -0.478 -3.598 7.977 1.00 94.06 188 ARG A C 1
ATOM 1466 O O . ARG A 1 188 ? -0.293 -2.386 7.947 1.00 94.06 188 ARG A O 1
ATOM 1473 N N . LEU A 1 189 ? -0.712 -4.334 6.899 1.00 96.62 189 LEU A N 1
ATOM 1474 C CA . LEU A 1 189 ? -0.745 -3.797 5.545 1.00 96.62 189 LEU A CA 1
ATOM 1475 C C . LEU A 1 189 ? -2.075 -4.164 4.893 1.00 96.62 189 LEU A C 1
ATOM 1477 O O . LEU A 1 189 ? -2.519 -5.308 4.983 1.00 96.62 189 LEU A O 1
ATOM 1481 N N . VAL A 1 190 ? -2.705 -3.202 4.230 1.00 97.94 190 VAL A N 1
ATOM 1482 C CA . VAL A 1 190 ? -3.915 -3.408 3.435 1.00 97.94 190 VAL A CA 1
ATOM 1483 C C . VAL A 1 190 ? -3.612 -3.072 1.984 1.00 97.94 190 VAL A C 1
ATOM 1485 O O . VAL A 1 190 ? -3.199 -1.958 1.665 1.00 97.94 190 VAL A O 1
ATOM 1488 N N . GLN A 1 191 ? -3.841 -4.037 1.101 1.00 97.81 191 GLN A N 1
ATOM 1489 C CA . GLN A 1 191 ? -3.785 -3.838 -0.334 1.00 97.81 191 GLN A CA 1
ATOM 1490 C C . GLN A 1 191 ? -5.119 -3.289 -0.845 1.00 97.81 191 GLN A C 1
ATOM 1492 O O . GLN A 1 191 ? -6.180 -3.867 -0.618 1.00 97.81 191 GLN A O 1
ATOM 1497 N N . LEU A 1 192 ? -5.028 -2.195 -1.589 1.00 97.19 192 LEU A N 1
ATOM 1498 C CA . LEU A 1 192 ? -6.077 -1.604 -2.397 1.00 97.19 192 LEU A CA 1
ATOM 1499 C C . LEU A 1 192 ? -6.058 -2.290 -3.765 1.00 97.19 192 LEU A C 1
ATOM 1501 O O . LEU A 1 192 ? -5.137 -2.076 -4.555 1.00 97.19 192 LEU A O 1
ATOM 1505 N N . ARG A 1 193 ? -7.069 -3.110 -4.047 1.00 95.81 193 ARG A N 1
ATOM 1506 C CA . ARG A 1 193 ? -7.273 -3.745 -5.352 1.00 95.81 193 ARG A CA 1
ATOM 1507 C C . ARG A 1 193 ? -8.307 -2.950 -6.130 1.00 95.81 193 ARG A C 1
ATOM 1509 O O . ARG A 1 193 ? -9.435 -2.762 -5.669 1.00 95.81 193 ARG A O 1
ATOM 1516 N N . TRP A 1 194 ? -7.910 -2.453 -7.292 1.00 92.62 194 TRP A N 1
ATOM 1517 C CA . TRP A 1 194 ? -8.760 -1.621 -8.144 1.00 92.62 194 TRP A CA 1
ATOM 1518 C C . TRP A 1 194 ? -9.260 -2.403 -9.368 1.00 92.62 194 TRP A C 1
ATOM 1520 O O . TRP A 1 194 ? -8.653 -3.406 -9.734 1.00 92.62 194 TRP A O 1
ATOM 1530 N N . PRO A 1 195 ? -10.394 -2.017 -9.966 1.00 92.19 195 PRO A N 1
ATOM 1531 C CA . PRO A 1 195 ? -10.952 -2.732 -11.094 1.00 92.19 195 PRO A CA 1
ATOM 1532 C C . PRO A 1 195 ? -10.319 -2.284 -12.410 1.00 92.19 195 PRO A C 1
ATOM 1534 O O . PRO A 1 195 ? -9.865 -1.146 -12.530 1.00 92.19 195 PRO A O 1
ATOM 1537 N N . ASP A 1 196 ? -10.367 -3.156 -13.413 1.00 91.38 196 ASP A N 1
ATOM 1538 C CA . ASP A 1 196 ? -10.005 -2.813 -14.784 1.00 91.38 196 ASP A CA 1
ATOM 1539 C C . ASP A 1 196 ? -11.000 -1.819 -15.414 1.00 91.38 196 ASP A C 1
ATOM 1541 O O . ASP A 1 196 ? -12.022 -1.430 -14.834 1.00 91.38 196 ASP A O 1
ATOM 1545 N N . THR A 1 197 ? -10.734 -1.428 -16.660 1.00 87.44 197 THR A N 1
ATOM 1546 C CA . THR A 1 197 ? -11.619 -0.531 -17.426 1.00 87.44 197 THR A CA 1
ATOM 1547 C C . THR A 1 197 ? -13.045 -1.059 -17.651 1.00 87.44 197 THR A C 1
ATOM 1549 O O . THR A 1 197 ? -13.926 -0.281 -18.024 1.00 87.44 197 THR A O 1
ATOM 1552 N N . GLN A 1 198 ? -13.296 -2.350 -17.415 1.00 89.88 198 GLN A N 1
ATOM 1553 C CA . GLN A 1 198 ? -14.611 -2.989 -17.506 1.00 89.88 198 GLN A CA 1
ATOM 1554 C C . GLN A 1 198 ? -15.273 -3.174 -16.130 1.00 89.88 198 GLN A C 1
ATOM 1556 O O . GLN A 1 198 ? -16.369 -3.728 -16.051 1.00 89.88 198 GLN A O 1
ATOM 1561 N N . GLY A 1 199 ? -14.652 -2.682 -15.053 1.00 89.88 199 GLY A N 1
ATOM 1562 C CA . GLY A 1 199 ? -15.190 -2.744 -13.696 1.00 89.88 199 GLY A CA 1
ATOM 1563 C C . GLY A 1 199 ? -14.919 -4.063 -12.968 1.00 89.88 199 GLY A C 1
ATOM 1564 O O . GLY A 1 199 ? -15.520 -4.295 -11.916 1.00 89.88 199 GLY A O 1
ATOM 1565 N N . ARG A 1 200 ? -14.041 -4.917 -13.505 1.00 93.69 200 ARG A N 1
ATOM 1566 C CA . ARG A 1 200 ? -13.724 -6.225 -12.922 1.00 93.69 200 ARG A CA 1
ATOM 1567 C C . ARG A 1 200 ? -12.560 -6.118 -11.955 1.00 93.69 200 ARG A C 1
ATOM 1569 O O . ARG A 1 200 ? -11.581 -5.459 -12.277 1.00 93.69 200 ARG A O 1
ATOM 1576 N N . LEU A 1 201 ? -12.643 -6.769 -10.803 1.00 94.12 201 LEU A N 1
ATOM 1577 C CA . LEU A 1 201 ? -11.535 -6.883 -9.851 1.00 94.12 201 LEU A CA 1
ATOM 1578 C C . LEU A 1 201 ? -10.480 -7.902 -10.326 1.00 94.12 201 LEU A C 1
ATOM 1580 O O . LEU A 1 201 ? -10.791 -8.750 -11.164 1.00 94.12 201 LEU A O 1
ATOM 1584 N N . PRO A 1 202 ? -9.238 -7.850 -9.804 1.00 93.31 202 PRO A N 1
ATOM 1585 C CA . PRO A 1 202 ? -8.128 -8.682 -10.288 1.00 93.31 202 PRO A CA 1
ATOM 1586 C C . PRO A 1 202 ? -8.336 -10.199 -10.220 1.00 93.31 202 PRO A C 1
ATOM 1588 O O . PRO A 1 202 ? -7.667 -10.945 -10.931 1.00 93.31 202 PRO A O 1
ATOM 1591 N N . ASP A 1 203 ? -9.213 -10.663 -9.339 1.00 91.75 203 ASP A N 1
ATOM 1592 C CA . ASP A 1 203 ? -9.580 -12.065 -9.151 1.00 91.75 203 ASP A CA 1
ATOM 1593 C C . ASP A 1 203 ? -10.851 -12.468 -9.919 1.00 91.75 203 ASP A C 1
ATOM 1595 O O . ASP A 1 203 ? -11.202 -13.651 -9.963 1.00 91.75 203 ASP A O 1
ATOM 1599 N N . GLU A 1 204 ? -11.528 -11.518 -10.569 1.00 93.81 204 GLU A N 1
ATOM 1600 C CA . GLU A 1 204 ? -12.741 -11.779 -11.334 1.00 93.81 204 GLU A CA 1
ATOM 1601 C C . GLU A 1 204 ? -12.426 -12.301 -12.751 1.00 93.81 204 GLU A C 1
ATOM 1603 O O . GLU A 1 204 ? -11.495 -11.834 -13.422 1.00 93.81 204 GLU A O 1
ATOM 1608 N N . PRO A 1 205 ? -13.221 -13.259 -13.269 1.00 95.06 205 PRO A N 1
ATOM 1609 C CA . PRO A 1 205 ? -13.030 -13.784 -14.614 1.00 95.06 205 PRO A CA 1
ATOM 1610 C C . PRO A 1 205 ? -13.049 -12.692 -15.689 1.00 95.06 205 PRO A C 1
ATOM 1612 O O . PRO A 1 205 ? -13.989 -11.905 -15.804 1.00 95.06 205 PRO A O 1
ATOM 1615 N N . GLY A 1 206 ? -12.020 -12.703 -16.536 1.00 93.62 206 GLY A N 1
ATOM 1616 C CA . GLY A 1 206 ? -11.895 -11.796 -17.673 1.00 93.62 206 GLY A CA 1
ATOM 1617 C C . GLY A 1 206 ? -11.144 -10.497 -17.388 1.00 93.62 206 GLY A C 1
ATOM 1618 O O . GLY A 1 206 ? -10.997 -9.729 -18.335 1.00 93.62 206 GLY A O 1
ATOM 1619 N N . TYR A 1 207 ? -10.658 -10.265 -16.161 1.00 93.38 207 TYR A N 1
ATOM 1620 C CA . TYR A 1 207 ? -9.851 -9.092 -15.800 1.00 93.38 207 TYR A CA 1
ATOM 1621 C C . TYR A 1 207 ? -8.791 -8.746 -16.860 1.00 93.38 207 TYR A C 1
ATOM 1623 O O . TYR A 1 207 ? -8.054 -9.620 -17.332 1.00 93.38 207 TYR A O 1
ATOM 1631 N N . ASP A 1 208 ? -8.723 -7.472 -17.249 1.00 90.31 208 ASP A N 1
ATOM 1632 C CA . ASP A 1 208 ? -7.759 -6.992 -18.236 1.00 90.31 208 ASP A CA 1
ATOM 1633 C C . ASP A 1 208 ? -6.330 -7.015 -17.676 1.00 90.31 208 ASP A C 1
ATOM 1635 O O . ASP A 1 208 ? -5.952 -6.252 -16.787 1.00 90.31 208 ASP A O 1
ATOM 1639 N N . MET A 1 209 ? -5.494 -7.881 -18.246 1.00 86.31 209 MET A N 1
ATOM 1640 C CA . MET A 1 209 ? -4.100 -8.037 -17.834 1.00 86.31 209 MET A CA 1
ATOM 1641 C C . MET A 1 209 ? -3.211 -6.844 -18.212 1.00 86.31 209 MET A C 1
ATOM 1643 O O . MET A 1 209 ? -2.080 -6.776 -17.730 1.00 86.31 209 MET A O 1
ATOM 1647 N N . ALA A 1 210 ? -3.684 -5.897 -19.030 1.00 83.69 210 ALA A N 1
ATOM 1648 C CA . ALA A 1 210 ? -2.994 -4.620 -19.221 1.00 83.69 210 ALA A CA 1
ATOM 1649 C C . ALA A 1 210 ? -2.931 -3.807 -17.911 1.00 83.69 210 ALA A C 1
ATOM 1651 O O . ALA A 1 210 ? -1.930 -3.141 -17.637 1.00 83.69 210 ALA A O 1
ATOM 1652 N N . ASP A 1 211 ? -3.952 -3.955 -17.062 1.00 81.25 211 ASP A N 1
ATOM 1653 C CA . ASP A 1 211 ? -4.066 -3.328 -15.745 1.00 81.25 211 ASP A CA 1
ATOM 1654 C C . ASP A 1 211 ? -3.567 -4.263 -14.628 1.00 81.25 211 ASP A C 1
ATOM 1656 O O . ASP A 1 211 ? -4.028 -4.197 -13.488 1.00 81.25 211 ASP A O 1
ATOM 1660 N N . LYS A 1 212 ? -2.643 -5.187 -14.934 1.00 87.88 212 LYS A N 1
ATOM 1661 C CA . LYS A 1 212 ? -2.156 -6.185 -13.972 1.00 87.88 212 LYS A CA 1
ATOM 1662 C C . LYS A 1 212 ? -1.656 -5.527 -12.682 1.00 87.88 212 LYS A C 1
ATOM 1664 O O . LYS A 1 212 ? -0.849 -4.601 -12.703 1.00 87.88 212 LYS A O 1
ATOM 1669 N N . GLN A 1 213 ? -2.086 -6.094 -11.561 1.00 91.94 213 GLN A N 1
ATOM 1670 C CA . GLN A 1 213 ? -1.646 -5.725 -10.219 1.00 91.94 213 GLN A CA 1
ATOM 1671 C C . GLN A 1 213 ? -0.833 -6.865 -9.610 1.00 91.94 213 GLN A C 1
ATOM 1673 O O . GLN A 1 213 ? -1.085 -8.044 -9.872 1.00 91.94 213 GLN A O 1
ATOM 1678 N N . ASP A 1 214 ? 0.129 -6.514 -8.765 1.00 92.12 214 ASP A N 1
ATOM 1679 C CA . ASP A 1 214 ? 0.845 -7.489 -7.949 1.00 92.12 214 ASP A CA 1
ATOM 1680 C C . ASP A 1 214 ? -0.035 -7.840 -6.751 1.00 92.12 214 ASP A C 1
ATOM 1682 O O . ASP A 1 214 ? -0.132 -7.054 -5.808 1.00 92.12 214 ASP A O 1
ATOM 1686 N N . LEU A 1 215 ? -0.715 -8.986 -6.800 1.00 94.00 215 LEU A N 1
ATOM 1687 C CA . LEU A 1 215 ? -1.576 -9.447 -5.711 1.00 94.00 215 LEU A CA 1
ATOM 1688 C C . LEU A 1 215 ? -0.731 -10.046 -4.590 1.00 94.00 215 LEU A C 1
ATOM 1690 O O . LEU A 1 215 ? -0.038 -11.046 -4.784 1.00 94.00 215 LEU A O 1
ATOM 1694 N N . LEU A 1 216 ? -0.799 -9.424 -3.417 1.00 93.94 216 LEU A N 1
ATOM 1695 C CA . LEU A 1 216 ? -0.091 -9.887 -2.233 1.00 93.94 216 LEU A CA 1
ATOM 1696 C C . LEU A 1 216 ? -0.915 -10.970 -1.509 1.00 93.94 216 LEU A C 1
ATOM 1698 O O . LEU A 1 216 ? -2.152 -10.947 -1.576 1.00 93.94 216 LEU A O 1
ATOM 1702 N N . PRO A 1 217 ? -0.260 -11.932 -0.830 1.00 92.50 217 PRO A N 1
ATOM 1703 C CA . PRO A 1 217 ? -0.952 -12.992 -0.104 1.00 92.50 217 PRO A CA 1
ATOM 1704 C C . PRO A 1 217 ? -1.850 -12.402 0.987 1.00 92.50 217 PRO A C 1
ATOM 1706 O O . PRO A 1 217 ? -1.428 -11.540 1.758 1.00 92.50 217 PRO A O 1
ATOM 1709 N N . SER A 1 218 ? -3.098 -12.867 1.047 1.00 90.38 218 SER A N 1
ATOM 1710 C CA . SER A 1 218 ? -4.069 -12.380 2.032 1.00 90.38 218 SER A CA 1
ATOM 1711 C C . SER A 1 218 ? -3.922 -13.094 3.377 1.00 90.38 218 SER A C 1
ATOM 1713 O O . SER A 1 218 ? -3.742 -14.312 3.428 1.00 90.38 218 SER A O 1
ATOM 1715 N N . SER A 1 219 ? -4.096 -12.359 4.477 1.00 82.94 219 SER A N 1
ATOM 1716 C CA . SER A 1 219 ? -4.050 -12.924 5.837 1.00 82.94 219 SER A CA 1
ATOM 1717 C C . SER A 1 219 ? -5.170 -13.946 6.105 1.00 82.94 219 SER A C 1
ATOM 1719 O O . SER A 1 219 ? -5.025 -14.841 6.944 1.00 82.94 219 SER A O 1
ATOM 1721 N N . ALA A 1 220 ? -6.289 -13.842 5.379 1.00 77.88 220 ALA A N 1
ATOM 1722 C CA . ALA A 1 220 ? -7.426 -14.753 5.479 1.00 77.88 220 ALA A CA 1
ATOM 1723 C C . ALA A 1 220 ? -7.133 -16.139 4.876 1.00 77.88 220 ALA A C 1
ATOM 1725 O O . ALA A 1 220 ? -7.549 -17.151 5.442 1.00 77.88 220 ALA A O 1
ATOM 1726 N N . GLN A 1 221 ? -6.387 -16.208 3.768 1.00 60.03 221 GLN A N 1
ATOM 1727 C CA . GLN A 1 221 ? -6.061 -17.477 3.107 1.00 60.03 221 GLN A CA 1
ATOM 1728 C C . GLN A 1 221 ? -5.054 -18.306 3.915 1.00 60.03 221 GLN A C 1
ATOM 1730 O O . GLN A 1 221 ? -5.249 -19.514 4.059 1.00 60.03 221 GLN A O 1
ATOM 1735 N N . THR A 1 222 ? -4.042 -17.684 4.529 1.00 58.09 222 THR A N 1
ATOM 1736 C CA . THR A 1 222 ? -3.011 -18.406 5.300 1.00 58.09 222 THR A CA 1
ATOM 1737 C C . THR A 1 222 ? -3.594 -19.173 6.495 1.00 58.09 222 THR A C 1
ATOM 1739 O O . THR A 1 222 ? -3.154 -20.283 6.796 1.00 58.09 222 THR A O 1
ATOM 1742 N N . LYS A 1 223 ? -4.646 -18.649 7.145 1.00 54.06 223 LYS A N 1
ATOM 1743 C CA . LYS A 1 223 ? -5.305 -19.327 8.279 1.00 54.06 223 LYS A CA 1
ATOM 1744 C C . LYS A 1 223 ? -6.018 -20.623 7.884 1.00 54.06 223 LYS A C 1
ATOM 1746 O O . LYS A 1 223 ? -6.169 -21.501 8.727 1.00 54.06 223 LYS A O 1
ATOM 1751 N N . SER A 1 224 ? -6.428 -20.764 6.622 1.00 53.09 224 SER A N 1
ATOM 1752 C CA . SER A 1 224 ? -7.125 -21.965 6.137 1.00 53.09 224 SER A CA 1
ATOM 1753 C C . SER A 1 224 ? -6.193 -23.151 5.849 1.00 53.09 224 SER A C 1
ATOM 1755 O O . SER A 1 224 ? -6.650 -24.287 5.842 1.00 53.09 224 SER A O 1
ATOM 1757 N N . MET A 1 225 ? -4.886 -22.915 5.676 1.00 49.84 225 MET A N 1
ATOM 1758 C CA . MET A 1 225 ? -3.903 -23.964 5.365 1.00 49.84 225 MET A CA 1
ATOM 1759 C C . MET A 1 225 ? -3.206 -24.572 6.593 1.00 49.84 225 MET A C 1
ATOM 1761 O O . MET A 1 225 ? -2.509 -25.571 6.453 1.00 49.84 225 MET A O 1
ATOM 1765 N N . GLN A 1 226 ? -3.375 -24.002 7.790 1.00 48.28 226 GLN A N 1
ATOM 1766 C CA . GLN A 1 226 ? -2.713 -24.484 9.017 1.00 48.28 226 GLN A CA 1
ATOM 1767 C C . GLN A 1 226 ? -3.531 -25.518 9.813 1.00 48.28 226 GLN A C 1
ATOM 1769 O O . GLN A 1 226 ? -3.104 -25.942 10.884 1.00 48.28 226 GLN A O 1
ATOM 1774 N N . PHE A 1 227 ? -4.683 -25.949 9.292 1.00 43.75 227 PHE A N 1
ATOM 1775 C CA . PHE A 1 227 ? -5.534 -26.975 9.900 1.00 43.75 227 PHE A CA 1
ATOM 1776 C C . PHE A 1 227 ? -5.669 -28.196 8.981 1.00 43.75 227 PHE A C 1
ATOM 1778 O O . PHE A 1 227 ? -6.757 -28.463 8.480 1.00 43.75 227 PHE A O 1
ATOM 1785 N N . HIS A 1 228 ? -4.579 -28.932 8.758 1.00 39.16 228 HIS A N 1
ATOM 1786 C CA . HIS A 1 228 ? -4.616 -30.303 8.236 1.00 39.16 228 HIS A CA 1
ATOM 1787 C C . HIS A 1 228 ? -3.488 -31.145 8.826 1.00 39.16 228 HIS A C 1
ATOM 1789 O O . HIS A 1 228 ? -2.342 -30.646 8.869 1.00 39.16 228 HIS A O 1
#

InterPro domains:
  IPR025358 Protein of unknown function DUF4262 [PF14081] (84-208)